Protein AF-X0XUL4-F1 (afdb_monomer)

Sequence (242 aa):
DTTIDWKNTGDNSYDGEKLKLLVHDESGKWEKPDNILNNWRVTKTCLRLGSRIIGKCMMGSTSNALDKGGRNYKKIYDDSDVTRRNRNGQTSSGLYSLFIPMEWNYEGYIDSYGIPVFETPKEKKTGPDGFPIEIGVIEHWDNEVDGLKNDPDALNELYRQFPRTEKHAFRDETKQSLFNLTKIYEQIDYNEDLKHSNVVTKGNFQWEGGIKDTSVMFVPSNQGRFYVSWVPNKNQQNRVLI

Secondary structure (DSSP, 8-state):
--------S-TTTTTT---SEEEESSGGG--TT--HHHHHHHHHHHTEETTEE--EEEE------IIIIIHHHHHHHHHT-TTSB-TTS-BSSSS------GGGT-TT-B-TTS-B--SPPSS-EE-TTS-EE-S-HHHHHHHHHHHTTT-HHHHHHHHHHS-SSHHHHTPPPGGG-SS-HHHHHHHHHHHHHHHHSTTPEEEEEEEGGG-TTS-EEEEE-TT-SEEES----TTTTTT---

Solvent-accessible surface area (backbone atoms only — not comparable to full-atom values): 14074 Å² total; per-residue (Å²): 139,88,86,87,85,88,76,72,93,41,41,65,53,62,59,94,44,80,39,60,68,45,78,42,72,50,41,12,50,36,46,82,93,37,36,52,62,58,20,46,66,45,39,56,54,24,22,38,58,89,90,44,74,65,33,48,75,49,79,45,57,58,33,34,38,41,90,46,18,14,46,52,34,48,50,46,42,65,31,4,33,82,89,54,52,49,99,85,73,38,23,80,60,68,50,73,59,81,88,76,40,33,64,72,74,44,86,79,32,31,31,64,85,75,46,51,35,50,58,58,53,92,57,98,41,33,23,76,86,66,48,74,39,78,62,7,40,52,58,52,50,51,52,53,51,61,71,24,69,89,37,62,68,61,36,54,48,47,28,16,72,54,18,75,45,75,67,32,26,69,44,68,67,52,90,84,51,97,54,67,46,57,64,50,48,54,50,50,53,52,57,54,53,40,73,79,39,93,60,52,47,44,11,41,78,43,38,51,92,72,40,84,94,54,58,77,43,80,44,81,32,95,86,34,87,44,79,44,71,78,78,75,55,81,88,43,57,97,72,59,92,129

Radius of gyration: 24.59 Å; Cα contacts (8 Å, |Δi|>4): 345; chains: 1; bounding box: 76×44×54 Å

Structure (mmCIF, N/CA/C/O backbone):
data_AF-X0XUL4-F1
#
_entry.id   AF-X0XUL4-F1
#
loop_
_atom_site.group_PDB
_atom_site.id
_atom_site.type_symbol
_atom_site.label_atom_id
_atom_site.label_alt_id
_atom_site.label_comp_id
_atom_site.label_asym_id
_atom_site.label_entity_id
_atom_site.label_seq_id
_atom_site.pdbx_PDB_ins_code
_atom_site.Cartn_x
_atom_site.Cartn_y
_atom_site.Cartn_z
_atom_site.occupancy
_atom_site.B_iso_or_equiv
_atom_site.auth_seq_id
_atom_site.auth_comp_id
_atom_site.auth_asym_id
_atom_site.auth_atom_id
_atom_site.pdbx_PDB_model_num
ATOM 1 N N . ASP A 1 1 ? 24.456 -14.415 -21.832 1.00 67.62 1 ASP A N 1
ATOM 2 C CA . ASP A 1 1 ? 24.872 -13.732 -20.591 1.00 67.62 1 ASP A CA 1
ATOM 3 C C . ASP A 1 1 ? 23.718 -12.934 -20.009 1.00 67.62 1 ASP A C 1
ATOM 5 O O . ASP A 1 1 ? 22.944 -12.369 -20.771 1.00 67.62 1 ASP A O 1
ATOM 9 N N . THR A 1 2 ? 23.535 -12.977 -18.686 1.00 82.94 2 THR A N 1
ATOM 10 C CA . THR A 1 2 ? 22.539 -12.166 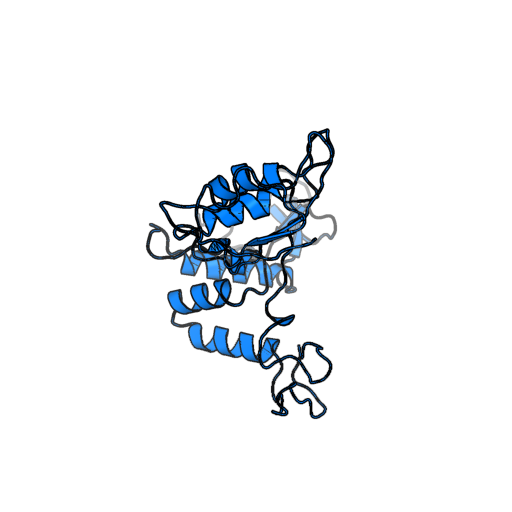-17.960 1.00 82.94 2 THR A CA 1
ATOM 11 C C . THR A 1 2 ? 23.311 -11.235 -17.037 1.00 82.94 2 THR A C 1
ATOM 13 O O . THR A 1 2 ? 24.128 -11.715 -16.256 1.00 82.94 2 THR A O 1
ATOM 16 N N . THR A 1 3 ? 23.071 -9.933 -17.137 1.00 89.38 3 THR A N 1
ATOM 17 C CA . THR A 1 3 ? 23.700 -8.908 -16.297 1.00 89.38 3 THR A CA 1
ATOM 18 C C . THR A 1 3 ? 22.653 -8.267 -15.394 1.00 89.38 3 THR A C 1
ATOM 20 O O . THR A 1 3 ? 21.484 -8.168 -15.768 1.00 89.38 3 THR A O 1
ATOM 23 N N . ILE A 1 4 ? 23.076 -7.854 -14.202 1.00 92.62 4 ILE A N 1
ATOM 24 C CA . ILE A 1 4 ? 22.291 -7.032 -13.279 1.00 92.62 4 ILE A CA 1
ATOM 25 C C . ILE A 1 4 ? 23.047 -5.714 -13.147 1.00 92.62 4 ILE A C 1
ATOM 27 O O . ILE A 1 4 ? 24.256 -5.726 -12.921 1.00 92.62 4 ILE A O 1
ATOM 31 N N . ASP A 1 5 ? 22.346 -4.602 -13.314 1.00 93.50 5 ASP A N 1
ATOM 32 C CA . ASP A 1 5 ? 22.875 -3.254 -13.146 1.00 93.50 5 ASP A CA 1
ATOM 33 C C . ASP A 1 5 ? 21.911 -2.410 -12.295 1.00 93.50 5 ASP A C 1
ATOM 35 O O . ASP A 1 5 ? 20.867 -2.892 -11.846 1.00 93.50 5 ASP A O 1
ATOM 39 N N . TRP A 1 6 ? 22.281 -1.156 -12.045 1.00 93.38 6 TRP A N 1
ATOM 40 C CA . TRP A 1 6 ? 21.438 -0.180 -11.365 1.00 93.38 6 TRP A CA 1
ATOM 41 C C . TRP A 1 6 ? 21.604 1.194 -12.017 1.00 93.38 6 TRP A C 1
ATOM 43 O O . TRP A 1 6 ? 22.681 1.548 -12.503 1.00 93.38 6 TRP A O 1
ATOM 53 N N . LYS A 1 7 ? 20.532 1.988 -12.013 1.00 91.62 7 LYS A N 1
ATOM 54 C CA . LYS A 1 7 ? 20.519 3.389 -12.450 1.00 91.62 7 LY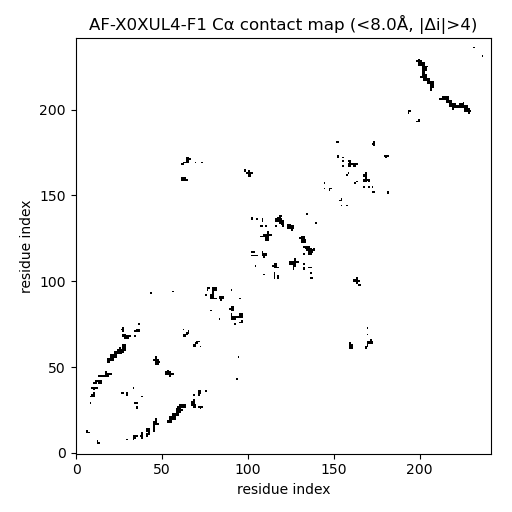S A CA 1
ATOM 55 C C . LYS A 1 7 ? 19.799 4.222 -11.395 1.00 91.62 7 LYS A C 1
ATOM 57 O O . LYS A 1 7 ? 18.908 3.721 -10.712 1.00 91.62 7 LYS A O 1
ATOM 62 N N . ASN A 1 8 ? 20.171 5.494 -11.286 1.00 89.69 8 ASN A N 1
ATOM 63 C CA . ASN A 1 8 ? 19.440 6.432 -10.440 1.00 89.69 8 ASN A CA 1
ATOM 64 C C . ASN A 1 8 ? 17.989 6.571 -10.920 1.00 89.69 8 ASN A C 1
ATOM 66 O O . ASN A 1 8 ? 17.688 6.389 -12.108 1.00 89.69 8 ASN A O 1
ATOM 70 N N . THR A 1 9 ? 17.109 6.942 -9.992 1.00 86.50 9 THR A N 1
ATOM 71 C CA . THR A 1 9 ? 15.747 7.379 -10.298 1.00 86.50 9 THR A CA 1
ATOM 72 C C . THR A 1 9 ? 15.783 8.467 -11.365 1.00 86.50 9 THR A C 1
ATOM 74 O O . THR A 1 9 ? 16.504 9.452 -11.226 1.00 86.50 9 THR A O 1
ATOM 77 N N . GLY A 1 10 ? 15.041 8.257 -12.448 1.00 89.44 10 GLY A N 1
ATOM 78 C CA . GLY A 1 10 ? 15.000 9.183 -13.570 1.00 89.44 10 GLY A CA 1
ATOM 79 C C . GLY A 1 10 ? 13.932 8.788 -14.578 1.00 89.44 10 GLY A C 1
ATOM 80 O O . GLY A 1 10 ? 13.749 7.599 -14.849 1.00 89.44 10 GLY A O 1
ATOM 81 N N .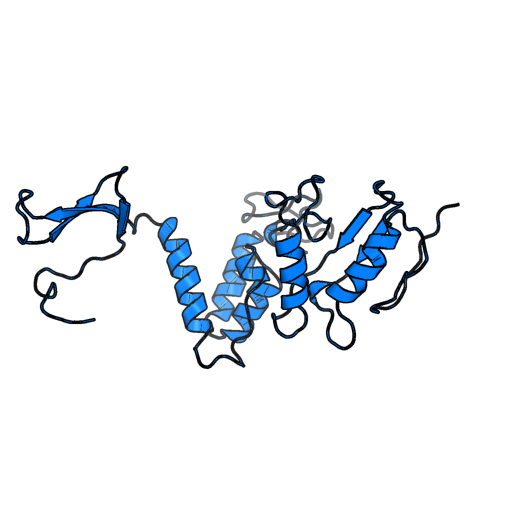 ASP A 1 11 ? 13.243 9.763 -15.164 1.00 88.44 11 ASP A N 1
ATOM 82 C CA . ASP A 1 11 ? 12.148 9.516 -16.114 1.00 88.44 11 ASP A CA 1
ATOM 83 C C . ASP A 1 11 ? 12.568 8.635 -17.313 1.00 88.44 11 ASP A C 1
ATOM 85 O O . ASP A 1 11 ? 11.788 7.802 -17.767 1.00 88.44 11 ASP A O 1
ATOM 89 N N . ASN A 1 12 ? 13.817 8.751 -17.780 1.00 88.56 12 ASN A N 1
ATOM 90 C CA . ASN A 1 12 ? 14.346 7.990 -18.925 1.00 88.56 12 ASN A CA 1
ATOM 91 C C . ASN A 1 12 ? 15.336 6.882 -18.528 1.00 88.56 12 ASN A C 1
ATOM 93 O O . ASN A 1 12 ? 16.006 6.304 -19.389 1.00 88.56 12 ASN A O 1
ATOM 97 N N . SER A 1 13 ? 15.468 6.580 -17.234 1.00 89.56 13 SER A N 1
ATOM 98 C CA . SER A 1 13 ? 16.318 5.474 -16.792 1.00 89.56 13 SER A CA 1
ATOM 99 C C . SER A 1 13 ? 15.822 4.171 -17.419 1.00 89.56 13 SER A C 1
ATOM 101 O O . SER A 1 13 ? 14.656 3.812 -17.262 1.00 89.56 13 SER A O 1
ATOM 103 N N . TYR A 1 14 ? 16.730 3.477 -18.115 1.00 91.06 14 TYR A N 1
ATOM 104 C CA . TYR A 1 14 ? 16.482 2.250 -18.889 1.00 91.06 14 TYR A CA 1
ATOM 105 C C . TYR A 1 14 ? 15.715 2.404 -20.212 1.00 91.06 14 TYR A C 1
ATOM 107 O O . TYR A 1 14 ? 15.275 1.397 -20.773 1.00 91.06 14 TYR A O 1
ATOM 115 N N . ASP A 1 15 ? 15.581 3.617 -20.755 1.00 89.88 15 ASP A N 1
ATOM 116 C CA . ASP A 1 15 ? 15.077 3.775 -22.124 1.00 89.88 15 ASP A CA 1
ATOM 117 C C . ASP A 1 15 ? 15.989 3.065 -23.148 1.00 89.88 15 ASP A C 1
ATOM 119 O O . ASP A 1 15 ? 17.215 3.081 -23.037 1.00 89.88 15 ASP A O 1
ATOM 123 N N . GLY A 1 16 ? 15.385 2.422 -24.148 1.00 82.31 16 GLY A N 1
ATOM 124 C CA . GLY A 1 16 ? 16.082 1.753 -25.254 1.00 82.31 16 GLY A CA 1
ATOM 125 C C . GLY A 1 16 ? 16.576 0.322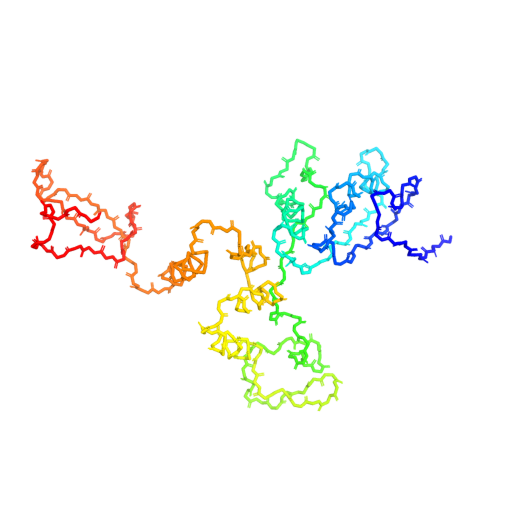 -24.995 1.00 82.31 16 GLY A C 1
ATOM 126 O O . GLY A 1 16 ? 16.821 -0.414 -25.954 1.00 82.31 16 GLY A O 1
ATOM 127 N N . GLU A 1 17 ? 16.665 -0.127 -23.743 1.00 84.31 17 GLU A N 1
ATOM 128 C CA . GLU A 1 17 ? 17.116 -1.482 -23.397 1.00 84.31 17 GLU A CA 1
ATOM 129 C C . GLU A 1 17 ? 15.940 -2.474 -23.332 1.00 84.31 17 GLU A C 1
ATOM 131 O O . GLU A 1 17 ? 14.801 -2.116 -23.034 1.00 84.31 17 GLU A O 1
ATOM 136 N N . LYS A 1 18 ? 16.186 -3.759 -23.619 1.00 91.69 18 LYS A N 1
ATOM 137 C CA . LYS A 1 18 ? 15.192 -4.818 -23.379 1.00 91.69 18 LYS A CA 1
ATOM 138 C C . LYS A 1 18 ? 15.499 -5.514 -22.068 1.00 91.69 18 LYS A C 1
ATOM 140 O O . LYS A 1 18 ? 16.574 -6.078 -21.896 1.00 91.69 18 LYS A O 1
ATOM 145 N N . LEU A 1 19 ? 14.524 -5.492 -21.165 1.00 93.94 19 LEU A N 1
ATOM 146 C CA . LEU A 1 19 ? 14.686 -5.959 -19.795 1.00 93.94 19 LEU A CA 1
ATOM 147 C C . LEU A 1 19 ? 13.917 -7.260 -19.575 1.00 93.94 19 LEU A C 1
ATOM 149 O O . LEU A 1 19 ? 12.779 -7.415 -20.024 1.00 93.94 19 LEU A O 1
ATOM 153 N N . LYS A 1 20 ? 14.534 -8.192 -18.844 1.00 94.19 20 LYS A N 1
ATOM 154 C CA . LYS A 1 20 ? 13.869 -9.415 -18.368 1.00 94.19 20 LYS A CA 1
ATOM 155 C C . LYS A 1 20 ? 13.193 -9.194 -17.014 1.00 94.19 20 LYS A C 1
ATOM 157 O O . LYS A 1 20 ? 12.099 -9.709 -16.778 1.00 94.19 20 LYS A O 1
ATOM 162 N N . LEU A 1 21 ? 13.826 -8.404 -16.154 1.00 94.88 21 LEU A N 1
ATOM 163 C CA . LEU A 1 21 ? 13.319 -8.000 -14.853 1.00 94.88 21 LEU A CA 1
ATOM 164 C C . LEU A 1 21 ? 13.670 -6.528 -14.633 1.00 94.88 21 LEU A C 1
ATOM 166 O O . LEU A 1 21 ? 14.800 -6.129 -14.893 1.00 94.88 21 LEU A O 1
ATOM 170 N N . LEU A 1 22 ? 12.700 -5.750 -14.171 1.00 95.31 22 LEU A N 1
ATOM 171 C CA . LEU A 1 22 ? 12.875 -4.382 -13.697 1.00 95.31 22 LEU A CA 1
ATOM 172 C C . LEU A 1 22 ? 12.402 -4.330 -12.248 1.00 95.31 22 LEU A C 1
ATOM 174 O O . LEU A 1 22 ? 11.286 -4.760 -11.958 1.00 95.31 22 LEU A O 1
ATOM 178 N N . VAL A 1 23 ? 13.228 -3.820 -11.347 1.00 95.69 23 VAL A N 1
ATOM 179 C CA . VAL A 1 23 ? 12.856 -3.658 -9.940 1.00 95.69 23 VAL A CA 1
ATOM 180 C C . VAL A 1 23 ? 12.879 -2.172 -9.630 1.00 95.69 23 VAL A C 1
ATOM 182 O O . VAL A 1 23 ? 13.927 -1.541 -9.717 1.00 95.69 23 VAL A O 1
ATOM 185 N N . HIS A 1 24 ? 11.712 -1.615 -9.327 1.00 94.56 24 HIS A N 1
ATOM 186 C CA . HIS A 1 24 ? 11.613 -0.284 -8.757 1.00 94.56 24 HIS A CA 1
ATOM 187 C C . HIS A 1 24 ? 11.555 -0.396 -7.247 1.00 94.56 24 HIS A C 1
ATOM 189 O O . HIS A 1 24 ? 10.726 -1.138 -6.710 1.00 94.56 24 HIS A O 1
AT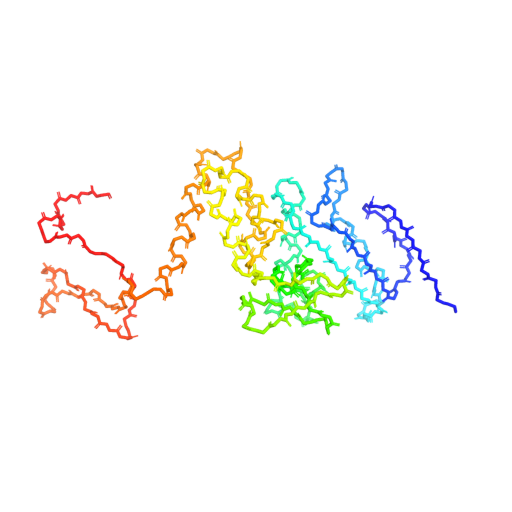OM 195 N N . ASP A 1 25 ? 12.407 0.387 -6.607 1.00 91.56 25 ASP A N 1
ATOM 196 C CA . ASP A 1 25 ? 12.430 0.563 -5.169 1.00 91.56 25 ASP A CA 1
ATOM 197 C C . ASP A 1 25 ? 11.872 1.941 -4.800 1.00 91.56 25 ASP A C 1
ATOM 199 O O . ASP A 1 25 ? 12.021 2.908 -5.557 1.00 91.56 25 ASP A O 1
ATOM 203 N N . GLU A 1 26 ? 11.164 1.997 -3.674 1.00 90.25 26 GLU A N 1
ATOM 204 C CA . GLU A 1 26 ? 10.519 3.197 -3.121 1.00 90.25 26 GLU A CA 1
ATOM 205 C C . GLU A 1 26 ? 9.760 4.070 -4.143 1.00 90.25 26 GLU A C 1
ATOM 207 O O . GLU A 1 26 ? 9.701 5.297 -4.057 1.00 90.25 26 GLU A O 1
ATOM 212 N N . SER A 1 27 ? 9.149 3.434 -5.142 1.00 90.19 27 SER A N 1
ATOM 213 C CA . SER A 1 27 ? 8.494 4.104 -6.280 1.00 90.19 27 SER A CA 1
ATOM 214 C C . SER A 1 27 ? 7.327 5.035 -5.912 1.00 90.19 27 SER A C 1
ATOM 216 O O . SER A 1 27 ? 6.956 5.917 -6.689 1.00 90.19 27 SER A O 1
ATOM 218 N N . GLY A 1 28 ? 6.768 4.868 -4.715 1.00 88.00 28 GLY A N 1
ATOM 219 C CA . GLY A 1 28 ? 5.756 5.719 -4.091 1.00 88.00 28 GLY A CA 1
ATOM 220 C C . GLY A 1 28 ? 6.284 6.999 -3.461 1.00 88.00 28 GLY A C 1
ATOM 221 O O . GLY A 1 28 ? 5.481 7.843 -3.066 1.00 88.00 28 GLY A O 1
ATOM 222 N N . LYS A 1 29 ? 7.608 7.159 -3.411 1.00 87.94 29 LYS A N 1
ATOM 223 C CA . LYS A 1 29 ? 8.306 8.320 -2.850 1.00 87.94 29 LYS A CA 1
ATOM 224 C C . LYS A 1 29 ? 8.966 9.201 -3.912 1.00 87.94 29 LYS A C 1
ATOM 226 O O . LYS A 1 29 ? 9.645 10.162 -3.576 1.00 87.94 29 LYS A O 1
ATOM 231 N N . TRP A 1 30 ? 8.809 8.871 -5.197 1.00 88.88 30 TRP A N 1
ATOM 232 C CA . TRP A 1 30 ? 9.450 9.616 -6.281 1.00 88.88 30 TRP A CA 1
ATOM 233 C C . TRP A 1 30 ? 8.785 10.988 -6.455 1.00 88.88 30 TRP A C 1
ATOM 235 O O . TRP A 1 30 ? 7.617 11.088 -6.852 1.00 88.88 30 TRP A O 1
ATOM 245 N N . GLU A 1 31 ? 9.548 12.037 -6.159 1.00 82.56 31 GLU A N 1
ATOM 246 C CA . GLU A 1 31 ? 9.137 13.437 -6.229 1.00 82.56 31 GLU A CA 1
ATOM 247 C C . GLU A 1 31 ? 9.715 14.153 -7.453 1.00 82.56 31 GLU A C 1
ATOM 249 O O . GLU A 1 31 ? 10.723 13.745 -8.028 1.00 82.56 31 GLU A O 1
ATOM 254 N N . LYS A 1 32 ? 9.080 15.274 -7.817 1.00 80.94 32 LYS A N 1
ATOM 255 C CA . LYS A 1 32 ? 9.477 16.096 -8.964 1.00 80.94 32 LYS A CA 1
ATOM 256 C C . LYS A 1 32 ? 10.961 16.509 -8.881 1.00 80.94 32 LYS A C 1
ATOM 258 O O . LYS A 1 32 ? 11.420 16.865 -7.798 1.00 80.94 32 LYS A O 1
ATOM 263 N N . PRO A 1 33 ? 11.675 16.595 -10.021 1.00 81.94 33 PRO A N 1
ATOM 264 C CA . PRO A 1 33 ? 11.146 16.595 -11.391 1.00 81.94 33 PRO A CA 1
ATOM 265 C C . PRO A 1 33 ? 10.752 15.215 -11.930 1.00 81.94 33 PRO A C 1
ATOM 267 O O . PRO A 1 33 ? 9.838 15.143 -12.753 1.00 81.94 33 PRO A O 1
ATOM 270 N N . ASP A 1 34 ? 11.366 14.147 -11.432 1.00 85.62 34 ASP A N 1
ATOM 271 C CA . ASP A 1 34 ? 11.080 12.784 -11.865 1.00 85.62 34 ASP A CA 1
ATOM 272 C C . ASP A 1 34 ? 9.781 12.264 -11.245 1.00 85.62 34 ASP A C 1
ATOM 274 O O . ASP A 1 34 ? 9.331 12.693 -10.183 1.00 85.62 34 ASP A O 1
ATOM 278 N N . ASN A 1 35 ? 9.103 11.347 -11.923 1.00 87.00 35 ASN A N 1
ATOM 279 C CA . ASN A 1 35 ? 7.974 10.663 -11.307 1.00 87.00 35 ASN A CA 1
ATOM 280 C C . ASN A 1 35 ? 7.755 9.282 -11.905 1.00 87.00 35 ASN A C 1
ATOM 282 O O . ASN A 1 35 ? 7.953 9.034 -13.095 1.00 87.00 35 ASN A O 1
ATOM 286 N N . ILE A 1 36 ? 7.243 8.383 -11.067 1.00 92.94 36 ILE A N 1
ATOM 287 C CA . ILE A 1 36 ? 7.030 6.989 -11.446 1.00 92.94 36 ILE A CA 1
ATOM 288 C C . ILE A 1 36 ? 6.084 6.820 -12.645 1.00 92.94 36 ILE A C 1
ATOM 290 O O . ILE A 1 36 ? 6.243 5.882 -13.419 1.00 92.94 36 ILE A O 1
ATOM 294 N N . LEU A 1 37 ? 5.124 7.730 -12.864 1.00 93.81 37 LEU A N 1
ATOM 295 C CA . LEU A 1 37 ? 4.218 7.647 -14.017 1.00 93.81 37 LEU A CA 1
ATOM 296 C C . LEU A 1 37 ? 4.952 7.880 -15.340 1.00 93.81 37 LEU A C 1
ATOM 298 O O . LEU A 1 37 ? 4.677 7.182 -16.318 1.00 93.81 37 LEU A O 1
ATOM 302 N N . ASN A 1 38 ? 5.857 8.856 -15.382 1.00 93.62 38 ASN A N 1
ATOM 303 C CA . ASN A 1 38 ? 6.672 9.137 -16.557 1.00 93.62 38 ASN A CA 1
ATOM 304 C C . ASN A 1 38 ? 7.663 8.006 -16.810 1.00 93.62 38 ASN A C 1
ATOM 306 O O . ASN A 1 38 ? 7.662 7.457 -17.913 1.00 93.62 38 ASN A O 1
ATOM 310 N N . ASN A 1 39 ? 8.408 7.588 -15.782 1.00 94.94 39 ASN A N 1
ATOM 311 C CA . ASN A 1 39 ? 9.320 6.458 -15.919 1.00 94.94 39 ASN A CA 1
ATOM 312 C C . ASN A 1 39 ? 8.592 5.194 -16.393 1.00 94.94 39 ASN A C 1
ATOM 314 O O . ASN A 1 39 ? 9.001 4.580 -17.376 1.00 94.94 39 ASN A O 1
ATOM 318 N N . TRP A 1 40 ? 7.459 4.844 -15.776 1.00 96.06 40 TRP A N 1
ATOM 319 C CA . TRP A 1 40 ? 6.721 3.637 -16.140 1.00 96.06 40 TRP A CA 1
ATOM 320 C C . TRP A 1 40 ? 6.206 3.665 -17.584 1.00 96.06 40 TRP A C 1
ATOM 322 O O . TRP A 1 40 ? 6.152 2.627 -18.243 1.00 96.06 40 TRP A O 1
ATOM 332 N N . ARG A 1 41 ? 5.858 4.840 -18.128 1.00 93.12 41 ARG A N 1
ATOM 333 C CA . ARG A 1 41 ? 5.488 4.968 -19.551 1.00 93.12 41 ARG A CA 1
ATOM 334 C C . ARG A 1 41 ? 6.631 4.564 -20.479 1.00 93.12 41 ARG A C 1
ATOM 336 O O . ARG A 1 41 ? 6.356 3.946 -21.507 1.00 93.12 41 ARG A O 1
ATOM 343 N N . VAL A 1 42 ? 7.869 4.877 -20.108 1.00 93.62 42 VAL A N 1
ATOM 344 C CA . VAL A 1 42 ? 9.076 4.518 -20.857 1.00 93.62 42 VAL A CA 1
ATOM 345 C C . VAL A 1 42 ? 9.417 3.044 -20.621 1.00 93.62 42 VAL A C 1
ATOM 347 O O . VAL A 1 42 ? 9.363 2.227 -21.545 1.00 93.62 42 VAL A O 1
ATOM 350 N N . THR A 1 43 ? 9.653 2.655 -19.369 1.00 94.62 43 THR A N 1
ATOM 351 C CA . THR A 1 43 ? 10.197 1.340 -18.996 1.00 94.62 43 THR A CA 1
ATOM 352 C C . THR A 1 43 ? 9.232 0.176 -19.233 1.00 94.62 43 THR A C 1
ATOM 354 O O . THR A 1 43 ? 9.657 -0.943 -19.540 1.00 94.62 43 THR A O 1
ATOM 357 N N . LYS A 1 44 ? 7.914 0.415 -19.239 1.00 94.25 44 LYS A N 1
ATOM 358 C CA . LYS A 1 44 ? 6.921 -0.585 -19.673 1.00 94.25 44 LYS A CA 1
ATOM 359 C C . LYS A 1 44 ? 7.168 -1.066 -21.105 1.00 94.25 44 LYS A C 1
ATOM 361 O O . LYS A 1 44 ? 6.881 -2.225 -21.423 1.00 94.25 44 LYS A O 1
ATOM 366 N N . THR A 1 45 ? 7.680 -0.204 -21.987 1.00 93.44 45 THR A N 1
ATOM 367 C CA . THR A 1 45 ? 7.988 -0.574 -23.381 1.00 93.44 45 THR A CA 1
ATOM 368 C C . THR A 1 45 ? 9.250 -1.438 -23.485 1.00 93.44 45 THR A C 1
ATOM 370 O O . THR A 1 45 ? 9.345 -2.300 -24.367 1.00 93.44 45 THR A O 1
ATOM 373 N N . CYS A 1 46 ? 10.174 -1.299 -22.534 1.00 94.81 46 CYS A N 1
ATOM 374 C CA . CYS A 1 46 ? 11.392 -2.103 -22.399 1.00 94.81 46 CYS A CA 1
ATOM 375 C C . CYS A 1 46 ? 11.086 -3.568 -22.035 1.00 94.81 46 CYS A C 1
ATOM 377 O O . CYS A 1 46 ? 11.824 -4.479 -22.408 1.00 94.81 46 CYS A O 1
ATOM 379 N N . LEU A 1 47 ? 9.938 -3.813 -21.395 1.00 95.75 47 LEU A N 1
ATOM 380 C CA . LEU A 1 47 ? 9.454 -5.139 -20.984 1.00 95.75 47 LEU A CA 1
ATOM 381 C C . LEU A 1 47 ? 8.577 -5.826 -22.047 1.00 95.75 47 LEU A C 1
ATOM 383 O O . LEU A 1 47 ? 7.989 -6.887 -21.799 1.00 95.75 47 LEU A O 1
ATOM 387 N N . ARG A 1 48 ? 8.451 -5.228 -23.240 1.00 93.31 48 ARG A N 1
ATOM 388 C CA . ARG A 1 48 ? 7.565 -5.701 -24.312 1.00 93.31 48 ARG A CA 1
ATOM 389 C C . ARG A 1 48 ? 8.232 -5.702 -25.689 1.00 93.31 48 ARG A C 1
ATOM 391 O O . ARG A 1 48 ? 9.064 -4.857 -26.020 1.00 93.31 48 ARG A O 1
ATOM 398 N N . LEU A 1 49 ? 7.798 -6.645 -26.523 1.00 92.00 49 LEU A N 1
ATOM 399 C CA . LEU A 1 49 ? 8.042 -6.695 -27.967 1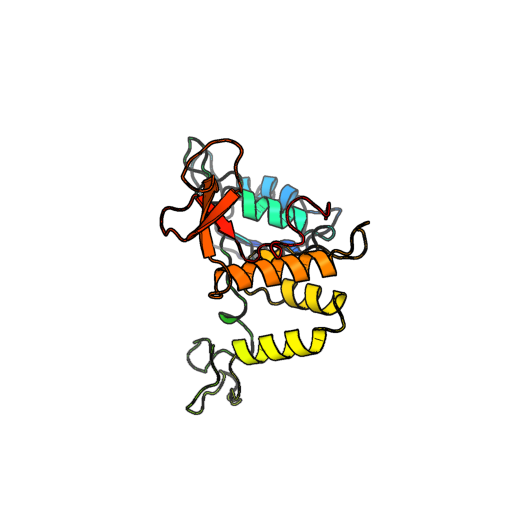.00 92.00 49 LEU A CA 1
ATOM 400 C C . LEU A 1 49 ? 6.695 -6.862 -28.677 1.00 92.00 49 LEU A C 1
ATOM 402 O O . LEU A 1 49 ? 6.144 -7.962 -28.741 1.00 92.00 49 LEU A O 1
ATOM 406 N N . GLY A 1 50 ? 6.129 -5.751 -29.154 1.00 88.50 50 GLY A N 1
ATOM 407 C CA . GLY A 1 50 ? 4.769 -5.719 -29.695 1.00 88.50 50 GLY A CA 1
ATOM 408 C C . GLY A 1 50 ? 3.724 -6.154 -28.657 1.00 88.50 50 GLY A C 1
ATOM 409 O O . GLY A 1 50 ? 3.584 -5.554 -27.582 1.00 88.50 50 GLY A O 1
ATOM 410 N N . SER A 1 51 ? 2.979 -7.216 -28.969 1.00 88.44 51 SER A N 1
ATOM 411 C CA . SER A 1 51 ? 2.007 -7.834 -28.054 1.00 88.44 51 SER A CA 1
ATOM 412 C C . SER A 1 51 ? 2.650 -8.756 -27.013 1.00 88.44 51 SER A C 1
ATOM 414 O O . SER A 1 51 ? 2.030 -9.036 -25.987 1.00 88.44 51 SER A O 1
ATOM 416 N N . ARG A 1 52 ? 3.893 -9.204 -27.232 1.00 92.62 52 ARG A N 1
ATOM 417 C CA . ARG A 1 52 ? 4.577 -10.148 -26.346 1.00 92.62 52 ARG A CA 1
ATOM 418 C C . ARG A 1 52 ? 5.188 -9.425 -25.149 1.00 92.62 52 ARG A C 1
ATOM 420 O O . ARG A 1 52 ? 6.026 -8.538 -25.311 1.00 92.62 52 ARG A O 1
ATOM 427 N N . ILE A 1 53 ? 4.805 -9.842 -23.946 1.00 94.31 53 ILE A N 1
ATOM 428 C CA . ILE A 1 53 ? 5.491 -9.466 -22.705 1.00 94.31 53 ILE A CA 1
ATOM 429 C C . ILE A 1 53 ? 6.754 -10.325 -22.602 1.00 94.31 53 ILE A C 1
ATOM 431 O O . ILE A 1 53 ? 6.660 -11.550 -22.633 1.00 94.31 53 ILE A O 1
ATOM 435 N N . ILE A 1 54 ? 7.920 -9.687 -22.521 1.00 95.06 54 ILE A N 1
ATOM 436 C CA . ILE A 1 54 ? 9.228 -10.363 -22.479 1.00 95.06 54 ILE A CA 1
ATOM 437 C C . ILE A 1 54 ? 9.946 -10.211 -21.134 1.00 95.06 54 ILE A C 1
ATOM 439 O O . ILE A 1 54 ? 10.919 -10.917 -20.888 1.00 95.06 54 ILE A O 1
ATOM 443 N N . GLY A 1 55 ? 9.445 -9.330 -20.268 1.00 95.38 55 GLY A N 1
ATOM 444 C CA . GLY A 1 55 ? 9.964 -9.122 -18.924 1.00 95.38 55 GLY A CA 1
ATOM 445 C C . GLY A 1 55 ? 8.871 -8.770 -17.925 1.00 95.38 55 GLY A C 1
ATOM 446 O O . GLY A 1 55 ? 7.703 -8.589 -18.284 1.00 95.38 55 GLY A O 1
ATOM 447 N N . LYS A 1 56 ? 9.250 -8.699 -16.651 1.00 95.81 56 LYS A N 1
ATOM 448 C CA . LYS A 1 56 ? 8.367 -8.322 -15.541 1.00 95.81 56 LYS A CA 1
ATOM 449 C C . LYS A 1 56 ? 8.934 -7.130 -14.785 1.00 95.81 56 LYS A C 1
ATOM 451 O O . LYS A 1 56 ? 10.144 -6.940 -14.757 1.00 95.81 56 LYS A O 1
ATOM 456 N N . CYS A 1 57 ? 8.046 -6.357 -14.172 1.00 96.25 57 CYS A N 1
ATOM 457 C CA . CYS A 1 57 ? 8.422 -5.321 -13.225 1.00 96.25 57 CYS A CA 1
ATOM 458 C C . CYS A 1 57 ? 7.921 -5.702 -11.833 1.00 96.25 57 CYS A C 1
ATOM 460 O O . CYS A 1 57 ? 6.767 -6.114 -11.699 1.00 96.25 57 CYS A O 1
ATOM 462 N N . MET A 1 58 ? 8.786 -5.572 -10.831 1.00 95.88 58 MET A N 1
ATOM 463 C CA . MET A 1 58 ? 8.410 -5.527 -9.422 1.00 95.88 58 MET A CA 1
ATOM 464 C C . MET A 1 58 ? 8.510 -4.071 -8.982 1.00 95.88 58 MET A C 1
ATOM 466 O O . MET A 1 58 ? 9.566 -3.465 -9.124 1.00 95.88 58 MET A O 1
ATOM 470 N N . MET A 1 59 ? 7.402 -3.501 -8.517 1.00 94.75 59 MET A N 1
ATOM 471 C CA . MET A 1 59 ? 7.305 -2.080 -8.190 1.00 94.75 59 MET A CA 1
ATOM 472 C C . MET A 1 59 ? 6.879 -1.926 -6.731 1.00 94.75 59 MET A C 1
ATOM 474 O O . MET A 1 59 ? 5.699 -1.734 -6.434 1.00 94.75 59 MET A O 1
ATOM 478 N N . GLY A 1 60 ? 7.846 -2.094 -5.829 1.00 91.44 60 GLY A N 1
ATOM 479 C CA . GLY A 1 60 ? 7.633 -2.017 -4.387 1.00 91.44 60 GLY A CA 1
ATOM 480 C C . GLY A 1 60 ? 7.701 -0.579 -3.882 1.00 91.44 60 GLY A C 1
ATOM 481 O O . GLY A 1 60 ? 8.454 0.240 -4.417 1.00 91.44 60 GLY A O 1
ATOM 482 N N . SER A 1 61 ? 6.884 -0.259 -2.878 1.00 89.62 61 SER A N 1
ATOM 483 C CA . SER A 1 61 ? 7.008 0.978 -2.108 1.00 89.62 61 SER A CA 1
ATOM 484 C C . SER A 1 61 ? 6.121 0.969 -0.867 1.00 89.62 61 SER A C 1
ATOM 486 O O . SER A 1 61 ? 5.016 0.428 -0.905 1.00 89.62 61 SER A O 1
ATOM 488 N N . THR A 1 62 ? 6.536 1.690 0.174 1.00 83.94 62 THR A N 1
ATOM 489 C CA . THR A 1 62 ? 5.581 2.373 1.060 1.00 83.94 62 THR A CA 1
ATOM 490 C C . THR A 1 62 ? 5.108 3.660 0.378 1.00 83.94 62 THR A C 1
ATOM 492 O O . THR A 1 62 ? 5.833 4.240 -0.436 1.00 83.94 62 THR A O 1
ATOM 495 N N . SER A 1 63 ? 3.875 4.097 0.623 1.00 79.31 63 SER A N 1
ATOM 496 C CA . SER A 1 63 ? 3.368 5.323 -0.001 1.00 79.31 63 SER A CA 1
ATOM 497 C C . SER A 1 63 ? 3.689 6.521 0.884 1.00 79.31 63 SER A C 1
ATOM 499 O O . SER A 1 63 ? 3.292 6.559 2.045 1.00 79.31 63 SER A O 1
ATOM 501 N N . ASN A 1 64 ? 4.349 7.529 0.315 1.00 79.56 64 ASN A N 1
ATOM 502 C CA . ASN A 1 64 ? 4.403 8.853 0.928 1.00 79.56 64 ASN A CA 1
ATOM 503 C C . ASN A 1 64 ? 3.014 9.516 0.894 1.00 79.56 64 ASN A C 1
ATOM 505 O O . ASN A 1 64 ? 2.059 8.998 0.299 1.00 79.56 64 ASN A O 1
ATOM 509 N N . ALA A 1 65 ? 2.920 10.701 1.499 1.00 79.69 65 ALA A N 1
ATOM 510 C CA . ALA A 1 65 ? 1.788 11.600 1.320 1.00 79.69 65 ALA A CA 1
ATOM 511 C C . ALA A 1 65 ? 1.458 11.818 -0.167 1.00 79.69 65 ALA A C 1
ATOM 513 O O . ALA A 1 65 ? 2.321 11.716 -1.049 1.00 79.69 65 ALA A O 1
ATOM 514 N N . LEU A 1 66 ? 0.190 12.110 -0.471 1.00 80.62 66 LEU A N 1
ATOM 515 C CA . LEU A 1 66 ? -0.271 12.160 -1.858 1.00 80.62 66 LEU A CA 1
ATOM 516 C C . LEU A 1 66 ? 0.426 13.268 -2.662 1.00 80.62 66 LEU A C 1
ATOM 518 O O . LEU A 1 66 ? 0.648 13.105 -3.863 1.00 80.62 66 LEU A O 1
ATOM 522 N N . ASP A 1 67 ? 0.789 14.377 -2.029 1.00 79.12 67 ASP A N 1
ATOM 523 C CA . ASP A 1 67 ? 1.534 15.478 -2.642 1.00 79.12 67 ASP A CA 1
ATOM 524 C C . ASP A 1 67 ? 3.034 15.176 -2.850 1.00 79.12 67 ASP A C 1
ATOM 526 O O . ASP A 1 67 ? 3.636 15.725 -3.775 1.00 79.12 67 ASP A O 1
ATOM 530 N N . LYS A 1 68 ? 3.601 14.235 -2.088 1.00 82.88 68 LYS A N 1
ATOM 531 C CA . LYS A 1 68 ? 5.010 13.791 -2.116 1.00 82.88 68 LYS A CA 1
ATOM 532 C C . LYS A 1 68 ? 5.221 12.494 -2.904 1.00 82.88 68 LYS A C 1
ATOM 534 O O . LYS A 1 68 ? 5.836 11.537 -2.444 1.00 82.88 68 LYS A O 1
ATOM 539 N N . GLY A 1 69 ? 4.637 12.430 -4.100 1.00 82.56 69 GLY A N 1
ATOM 540 C CA . GLY A 1 69 ? 4.740 11.269 -4.998 1.00 82.56 69 GLY A CA 1
ATOM 541 C C . GLY A 1 69 ? 3.661 10.196 -4.794 1.00 82.56 69 GLY A C 1
ATOM 542 O O . GLY A 1 69 ? 3.309 9.509 -5.761 1.00 82.56 69 GLY A O 1
ATOM 543 N N . GLY A 1 70 ? 3.024 10.131 -3.618 1.00 87.25 70 GLY A N 1
ATOM 544 C CA . GLY A 1 70 ? 1.999 9.131 -3.295 1.00 87.25 70 GLY A CA 1
ATOM 545 C C . GLY A 1 70 ? 0.814 9.125 -4.267 1.00 87.25 70 GLY A C 1
ATOM 546 O O . GLY A 1 70 ? 0.323 8.064 -4.649 1.00 87.25 70 GLY A O 1
ATOM 547 N N . ARG A 1 71 ? 0.394 10.288 -4.790 1.00 90.31 71 ARG A N 1
ATOM 548 C CA . ARG A 1 71 ? -0.692 10.380 -5.789 1.00 90.31 71 ARG A CA 1
ATOM 549 C C . ARG A 1 71 ? -0.345 9.699 -7.109 1.00 90.31 71 ARG A C 1
ATOM 551 O O . ARG A 1 71 ? -1.219 9.095 -7.732 1.00 90.31 71 ARG A O 1
ATOM 558 N N . ASN A 1 72 ? 0.911 9.792 -7.543 1.00 92.00 72 ASN A N 1
ATOM 559 C CA . ASN A 1 72 ? 1.362 9.162 -8.783 1.00 92.00 72 ASN A CA 1
ATOM 560 C C . ASN A 1 72 ? 1.373 7.641 -8.632 1.00 92.00 72 ASN A C 1
ATOM 562 O O . ASN A 1 72 ? 0.907 6.926 -9.520 1.00 92.00 72 ASN A O 1
ATOM 566 N N . TYR A 1 73 ? 1.837 7.159 -7.481 1.00 93.31 73 TYR A N 1
ATOM 567 C CA . TYR A 1 73 ? 1.856 5.738 -7.171 1.00 93.31 73 TYR A CA 1
ATOM 568 C C . TYR A 1 73 ? 0.457 5.169 -6.973 1.00 93.31 73 TYR A C 1
ATOM 570 O O . TYR A 1 73 ? 0.130 4.160 -7.592 1.00 93.31 73 TYR A O 1
ATOM 578 N N . LYS A 1 74 ? -0.419 5.872 -6.242 1.00 93.50 74 LYS A N 1
ATOM 579 C CA . LYS A 1 74 ? -1.836 5.512 -6.119 1.00 93.50 74 LYS A CA 1
ATOM 580 C C . LYS A 1 74 ? -2.498 5.385 -7.487 1.00 93.50 74 LYS A C 1
ATOM 582 O O . LYS A 1 74 ? -3.233 4.438 -7.732 1.00 93.50 74 LYS A O 1
ATOM 587 N N . LYS A 1 75 ? -2.201 6.302 -8.412 1.00 94.88 75 LYS A N 1
ATOM 588 C CA . LYS A 1 75 ? -2.711 6.206 -9.781 1.00 94.88 75 LYS A CA 1
ATOM 589 C C . LYS A 1 75 ? -2.252 4.922 -10.478 1.00 94.88 75 LYS A C 1
ATOM 591 O O . LYS A 1 75 ? -3.078 4.274 -11.112 1.00 94.88 75 LYS A O 1
ATOM 596 N N . ILE A 1 76 ? -0.972 4.551 -10.374 1.00 95.25 76 ILE A N 1
ATOM 597 C CA . ILE A 1 76 ? -0.479 3.278 -10.925 1.00 95.25 76 ILE A CA 1
ATOM 598 C C . ILE A 1 76 ? -1.165 2.098 -10.239 1.00 95.25 76 ILE A C 1
ATOM 600 O O . ILE A 1 76 ? -1.606 1.188 -10.937 1.00 95.25 76 ILE A O 1
ATOM 604 N N . TYR A 1 77 ? -1.280 2.121 -8.912 1.00 95.56 77 TYR A N 1
ATOM 605 C CA . TYR A 1 77 ? -1.938 1.085 -8.121 1.00 95.56 77 TYR A CA 1
ATOM 606 C C . TYR A 1 77 ? -3.386 0.866 -8.587 1.00 95.56 77 TYR A C 1
ATOM 608 O O . TYR A 1 77 ? -3.733 -0.236 -9.008 1.00 95.56 77 TYR A O 1
ATOM 616 N N . ASP A 1 78 ? -4.188 1.932 -8.650 1.00 95.44 78 ASP A N 1
ATOM 617 C CA . ASP A 1 78 ? -5.581 1.895 -9.113 1.00 95.44 78 ASP A CA 1
ATOM 618 C C . ASP A 1 78 ? -5.685 1.449 -10.591 1.00 95.44 78 ASP A C 1
ATOM 620 O O . ASP A 1 78 ? -6.583 0.693 -10.968 1.00 95.44 78 ASP A O 1
ATOM 624 N N . ASP A 1 79 ? -4.752 1.882 -11.450 1.00 96.69 79 ASP A N 1
ATOM 625 C CA . ASP A 1 79 ? -4.679 1.482 -12.864 1.00 96.69 79 ASP A CA 1
ATOM 626 C C . ASP A 1 79 ? -4.210 0.020 -13.054 1.00 96.69 79 ASP A C 1
ATOM 628 O O . ASP A 1 79 ? -4.247 -0.491 -14.182 1.00 96.69 79 ASP A O 1
ATOM 632 N N . SER A 1 80 ? -3.772 -0.647 -11.979 1.00 96.56 80 SER A N 1
ATOM 633 C CA . SER A 1 80 ? -3.315 -2.047 -11.935 1.00 96.56 80 SER A CA 1
ATOM 634 C C . SER A 1 80 ? -4.377 -3.029 -11.433 1.00 96.56 80 SER A C 1
ATOM 636 O O . SER A 1 80 ? -4.098 -4.227 -11.334 1.00 96.56 80 SER A O 1
ATOM 638 N N . ASP A 1 81 ? -5.590 -2.549 -11.159 1.00 95.69 81 ASP A N 1
ATOM 639 C CA . ASP A 1 81 ? -6.721 -3.369 -10.733 1.00 95.69 81 ASP A CA 1
ATOM 640 C C . ASP A 1 81 ? -7.069 -4.432 -11.791 1.00 95.69 81 ASP A C 1
ATOM 642 O O . ASP A 1 81 ? -7.498 -4.144 -12.913 1.00 95.69 81 ASP A O 1
ATOM 646 N N . VAL A 1 82 ? -6.901 -5.701 -11.411 1.00 94.69 82 VAL A N 1
ATOM 647 C CA . VAL A 1 82 ? -7.118 -6.863 -12.280 1.00 94.69 82 VAL A CA 1
ATOM 648 C C . VAL A 1 82 ? -8.569 -7.060 -12.703 1.00 94.69 82 VAL A C 1
ATOM 650 O O . VAL A 1 82 ? -8.799 -7.767 -13.690 1.00 94.69 82 VAL A O 1
ATOM 653 N N . THR A 1 83 ? -9.525 -6.449 -11.998 1.00 95.38 83 THR A N 1
ATOM 654 C CA . THR A 1 83 ? -10.949 -6.463 -12.356 1.00 95.38 83 THR A CA 1
ATOM 655 C C . THR A 1 83 ? -11.256 -5.503 -13.510 1.00 95.38 83 THR A C 1
ATOM 657 O O . THR A 1 83 ? -12.258 -5.664 -14.209 1.00 95.38 83 THR A O 1
ATOM 660 N N . ARG A 1 84 ? -10.357 -4.544 -13.782 1.00 94.38 84 ARG A N 1
ATOM 661 C CA . ARG A 1 84 ? -10.498 -3.508 -14.811 1.00 94.38 84 ARG A CA 1
ATOM 662 C C . ARG A 1 84 ? -9.486 -3.713 -15.936 1.00 94.38 84 ARG A C 1
ATOM 664 O O . ARG A 1 84 ? -8.386 -3.164 -15.938 1.00 94.38 84 ARG A O 1
ATOM 671 N N . ARG A 1 85 ? -9.877 -4.494 -16.945 1.00 95.00 85 ARG A N 1
ATOM 672 C CA . ARG A 1 85 ? -9.033 -4.803 -18.111 1.00 95.00 85 ARG A CA 1
ATOM 673 C C . ARG A 1 85 ? -9.591 -4.207 -19.394 1.00 95.00 85 ARG A C 1
ATOM 675 O O . ARG A 1 85 ? -10.799 -4.130 -19.599 1.00 95.00 85 ARG A O 1
ATOM 682 N N . ASN A 1 86 ? -8.691 -3.810 -20.286 1.00 92.44 86 ASN A N 1
ATOM 683 C CA . ASN A 1 86 ? -9.050 -3.446 -21.649 1.00 92.44 86 ASN A CA 1
ATOM 684 C C . ASN A 1 86 ? -9.451 -4.691 -22.466 1.00 92.44 86 ASN A C 1
ATOM 686 O O . ASN A 1 86 ? -9.297 -5.831 -22.028 1.00 92.44 86 ASN A O 1
ATOM 690 N N . ARG A 1 87 ? -9.911 -4.476 -23.705 1.00 94.38 87 ARG A N 1
ATOM 691 C CA . ARG A 1 87 ? -10.312 -5.558 -24.627 1.00 94.38 87 ARG A CA 1
ATOM 692 C C . ARG A 1 87 ? -9.178 -6.532 -24.985 1.00 94.38 87 ARG A C 1
ATOM 694 O O . ARG A 1 87 ? -9.456 -7.621 -25.464 1.00 94.38 87 ARG A O 1
ATOM 701 N N . ASN A 1 88 ? -7.926 -6.160 -24.718 1.00 90.50 88 ASN A N 1
ATOM 702 C CA . ASN A 1 88 ? -6.746 -7.005 -24.907 1.00 90.50 88 ASN A CA 1
ATOM 703 C C . ASN A 1 88 ? -6.353 -7.762 -23.621 1.00 90.50 88 ASN A C 1
ATOM 705 O O . ASN A 1 88 ? -5.268 -8.337 -23.557 1.00 90.50 88 ASN A O 1
ATOM 709 N N . GLY A 1 89 ? -7.187 -7.731 -22.574 1.00 91.62 89 GLY A N 1
ATOM 710 C CA . GLY A 1 89 ? -6.960 -8.447 -21.318 1.00 91.62 89 GLY A CA 1
ATOM 711 C C . GLY A 1 89 ? -5.895 -7.829 -20.406 1.00 91.62 89 GLY A C 1
ATOM 712 O O . GLY A 1 89 ? -5.456 -8.486 -19.462 1.00 91.62 89 GLY A O 1
ATOM 713 N N . GLN A 1 90 ? -5.468 -6.587 -20.648 1.00 92.50 90 GLN A N 1
ATOM 714 C CA . GLN A 1 90 ? -4.460 -5.900 -19.830 1.00 92.50 90 GLN A CA 1
ATOM 715 C C . GLN A 1 90 ? -5.089 -4.821 -18.948 1.00 92.50 90 GLN A C 1
ATOM 717 O O . GLN A 1 90 ? -6.015 -4.132 -19.375 1.00 92.50 90 GLN A O 1
ATOM 722 N N . THR A 1 91 ? -4.553 -4.657 -17.740 1.00 96.38 91 THR A N 1
ATOM 723 C CA . THR A 1 91 ? -4.818 -3.489 -16.891 1.00 96.38 91 THR A CA 1
ATOM 724 C C . THR A 1 91 ? -4.271 -2.228 -17.567 1.00 96.38 91 THR A C 1
ATOM 726 O O . THR A 1 91 ? -3.402 -2.305 -18.449 1.00 96.38 91 THR A O 1
ATOM 729 N N . SER A 1 92 ? -4.772 -1.056 -17.181 1.00 94.75 92 SER A N 1
ATOM 730 C CA . SER A 1 92 ? -4.327 0.223 -17.753 1.00 94.75 92 SER A CA 1
ATOM 731 C C . SER A 1 92 ? -2.823 0.434 -17.542 1.00 94.75 92 SER A C 1
ATOM 733 O O . SER A 1 92 ? -2.092 0.778 -18.480 1.00 94.75 92 SER A O 1
ATOM 735 N N . SER A 1 93 ? -2.325 0.124 -16.342 1.00 95.25 93 SER A N 1
ATOM 736 C CA . SER A 1 93 ? -0.897 0.176 -16.022 1.00 95.25 93 SER A CA 1
ATOM 737 C C . SER A 1 93 ? -0.110 -0.951 -16.700 1.00 95.25 93 SER A C 1
ATOM 739 O O . SER A 1 93 ? 1.044 -0.748 -17.068 1.00 95.25 93 SER A O 1
ATOM 741 N N . GLY A 1 94 ? -0.724 -2.106 -16.972 1.00 94.88 94 GLY A N 1
ATOM 742 C CA . GLY A 1 94 ? -0.038 -3.333 -17.389 1.00 94.88 94 GLY A CA 1
ATOM 743 C C . GLY A 1 94 ? 0.612 -4.106 -16.232 1.00 94.88 94 GLY A C 1
ATOM 744 O O . GLY A 1 94 ? 1.289 -5.099 -16.493 1.00 94.88 94 GLY A O 1
ATOM 745 N N . LEU A 1 95 ? 0.407 -3.651 -14.994 1.00 96.06 95 LEU A N 1
ATOM 746 C CA . LEU A 1 95 ? 0.823 -4.285 -13.742 1.00 96.06 95 LEU A CA 1
ATOM 747 C C . LEU A 1 95 ? -0.384 -4.916 -13.032 1.00 96.06 95 LEU A C 1
ATOM 749 O O . LEU A 1 95 ? -1.525 -4.793 -13.488 1.00 96.06 95 LEU A O 1
ATOM 753 N N . TYR A 1 96 ? -0.115 -5.580 -11.911 1.00 95.56 96 TYR A N 1
ATOM 754 C CA . TYR A 1 96 ? -1.118 -6.074 -10.972 1.00 95.56 96 TYR A CA 1
ATOM 755 C C . TYR A 1 96 ? -0.949 -5.344 -9.645 1.00 95.56 96 TYR A C 1
ATOM 757 O O . TYR A 1 96 ? 0.175 -5.246 -9.156 1.00 95.56 96 TYR A O 1
ATOM 765 N N . SER A 1 97 ? -2.042 -4.827 -9.087 1.00 94.94 97 SER A N 1
ATOM 766 C CA . SER A 1 97 ? -2.034 -4.296 -7.727 1.00 94.94 97 SER A CA 1
ATOM 767 C C . SER A 1 97 ? -1.940 -5.446 -6.723 1.00 94.94 97 SER A C 1
ATOM 769 O O . SER A 1 97 ? -2.604 -6.474 -6.869 1.00 94.94 97 SER A O 1
ATOM 771 N N . LEU A 1 98 ? -1.084 -5.275 -5.719 1.00 93.94 98 LEU A N 1
ATOM 772 C CA . LEU A 1 98 ? -0.939 -6.172 -4.580 1.00 93.94 98 LEU A CA 1
ATOM 773 C C . LEU A 1 98 ? -0.677 -5.310 -3.349 1.00 93.94 98 LEU A C 1
ATOM 775 O O . LEU A 1 98 ? 0.276 -4.534 -3.339 1.00 93.94 98 LEU A O 1
ATOM 779 N N . PHE A 1 99 ? -1.512 -5.464 -2.329 1.00 94.00 99 PHE A N 1
ATOM 780 C CA . PHE A 1 99 ? -1.305 -4.864 -1.020 1.00 94.00 99 PHE A CA 1
ATOM 781 C C . PHE A 1 99 ? -0.935 -5.960 -0.024 1.00 94.00 99 PHE A C 1
ATOM 783 O O . PHE A 1 99 ? -1.627 -6.976 0.066 1.00 94.00 99 PHE A O 1
ATOM 790 N N . ILE A 1 100 ? 0.165 -5.755 0.700 1.00 93.62 100 ILE A N 1
ATOM 791 C CA . ILE A 1 100 ? 0.613 -6.627 1.785 1.00 93.62 100 ILE A CA 1
ATOM 792 C C . ILE A 1 100 ? 0.513 -5.796 3.070 1.00 93.62 100 ILE A C 1
ATOM 794 O O . ILE A 1 100 ? 1.225 -4.798 3.180 1.00 93.62 100 ILE A O 1
ATOM 798 N N . PRO A 1 101 ? -0.389 -6.153 4.002 1.00 94.50 101 PRO A N 1
ATOM 799 C CA . PRO A 1 101 ? -0.468 -5.497 5.301 1.00 94.50 101 PRO A CA 1
ATOM 800 C C . PRO A 1 101 ? 0.845 -5.650 6.076 1.00 94.50 101 PRO A C 1
ATOM 802 O O . PRO A 1 101 ? 1.477 -6.706 6.005 1.00 94.50 101 PRO A O 1
ATOM 805 N N . MET A 1 102 ? 1.227 -4.625 6.838 1.00 94.69 102 MET A N 1
ATOM 806 C CA . MET A 1 102 ? 2.500 -4.580 7.566 1.00 94.69 102 MET A CA 1
ATOM 807 C C . MET A 1 102 ? 2.723 -5.802 8.472 1.00 94.69 102 MET A C 1
ATOM 809 O O . MET A 1 102 ? 3.851 -6.279 8.582 1.00 94.69 102 MET A O 1
ATOM 813 N N . GLU A 1 103 ? 1.657 -6.373 9.047 1.00 95.25 103 GLU A N 1
ATOM 814 C CA . GLU A 1 103 ? 1.732 -7.523 9.953 1.00 95.25 103 GLU A CA 1
ATOM 815 C C . GLU A 1 103 ? 2.338 -8.779 9.306 1.00 95.25 103 GLU A C 1
ATOM 817 O O . GLU A 1 103 ? 2.757 -9.690 10.014 1.00 95.25 103 GLU A O 1
ATOM 822 N N . TRP A 1 104 ? 2.415 -8.841 7.973 1.00 95.06 104 TRP A N 1
ATOM 823 C CA . TRP A 1 104 ? 3.003 -9.968 7.246 1.00 95.06 104 TRP A CA 1
ATOM 824 C C . TRP A 1 104 ? 4.520 -9.885 7.081 1.00 95.06 104 TRP A C 1
ATOM 826 O O . TRP A 1 104 ? 5.137 -10.881 6.704 1.00 95.06 104 TRP A O 1
ATOM 836 N N . ASN A 1 105 ? 5.127 -8.720 7.302 1.00 90.75 105 ASN A N 1
ATOM 837 C CA . ASN A 1 105 ? 6.544 -8.503 7.009 1.00 90.75 105 ASN A CA 1
ATOM 838 C C . ASN A 1 105 ? 7.221 -7.484 7.937 1.00 90.75 105 ASN A C 1
ATOM 840 O O . ASN A 1 105 ? 8.255 -6.924 7.568 1.00 90.75 105 ASN A O 1
ATOM 844 N N . TYR A 1 106 ? 6.646 -7.226 9.112 1.00 92.94 106 TYR A N 1
ATOM 845 C CA . TYR A 1 106 ? 7.208 -6.289 10.078 1.00 92.94 106 TYR A CA 1
ATOM 846 C C . TYR A 1 106 ? 8.469 -6.871 10.729 1.00 92.94 106 TYR A C 1
ATOM 848 O O . TYR A 1 106 ? 8.463 -7.971 11.291 1.00 92.94 106 TYR A O 1
ATOM 856 N N . GLU A 1 107 ? 9.563 -6.121 10.648 1.00 90.75 107 GLU A N 1
ATOM 857 C CA . GLU A 1 107 ? 10.861 -6.524 11.183 1.00 90.75 107 GLU A CA 1
ATOM 858 C C . GLU A 1 107 ? 10.813 -6.690 12.711 1.00 90.75 107 GLU A C 1
ATOM 860 O O . GLU A 1 107 ? 10.216 -5.888 13.421 1.00 90.75 107 GLU A O 1
ATOM 865 N N . GLY A 1 108 ? 11.419 -7.760 13.229 1.00 92.62 108 GLY A N 1
ATOM 866 C CA . GLY A 1 108 ? 11.378 -8.094 14.659 1.00 92.62 108 GLY A CA 1
ATOM 867 C C . GLY A 1 108 ? 10.160 -8.916 15.098 1.00 92.62 108 GLY A C 1
ATOM 868 O O . GLY A 1 108 ? 10.165 -9.447 16.204 1.00 92.62 108 GLY A O 1
ATOM 869 N N . TYR A 1 109 ? 9.160 -9.113 14.229 1.00 95.88 109 TYR A N 1
ATOM 870 C CA . TYR A 1 109 ? 7.973 -9.938 14.516 1.00 95.88 109 TYR A CA 1
ATOM 871 C C . TYR A 1 109 ? 7.810 -11.108 13.543 1.00 95.88 109 TYR A C 1
ATOM 873 O O . TYR A 1 109 ? 6.711 -11.614 13.320 1.00 95.88 109 TYR A O 1
ATOM 881 N N . ILE A 1 110 ? 8.915 -11.567 12.967 1.00 96.06 110 ILE A N 1
ATOM 882 C CA . ILE A 1 110 ? 8.989 -12.781 12.156 1.00 96.06 110 ILE A CA 1
ATOM 883 C C . ILE A 1 110 ? 9.770 -13.797 12.977 1.00 96.06 110 ILE A C 1
ATOM 885 O O . ILE A 1 110 ? 10.838 -13.471 13.486 1.00 96.06 110 ILE A O 1
ATOM 889 N N . ASP A 1 111 ? 9.246 -15.009 13.144 1.00 94.94 111 ASP A N 1
ATOM 890 C CA . ASP A 1 111 ? 9.953 -16.044 13.891 1.00 94.94 111 ASP A CA 1
ATOM 891 C C . ASP A 1 111 ? 11.119 -16.649 13.094 1.00 94.94 111 ASP A C 1
ATOM 893 O O . ASP A 1 111 ? 11.358 -16.354 11.922 1.00 94.94 111 ASP A O 1
ATOM 897 N N . SER A 1 112 ? 11.872 -17.525 13.751 1.00 95.12 112 SER A N 1
ATOM 898 C CA . SER A 1 112 ? 13.085 -18.155 13.214 1.00 95.12 112 SER A CA 1
ATOM 899 C C . SER A 1 112 ? 12.830 -19.040 11.985 1.00 95.12 112 SER A C 1
ATOM 901 O O . SER A 1 112 ? 13.781 -19.451 11.322 1.00 95.12 112 SER A O 1
ATOM 903 N N . TYR A 1 113 ? 11.564 -19.317 11.658 1.00 94.19 113 TYR A N 1
ATOM 904 C CA . TYR A 1 113 ? 11.148 -20.067 10.474 1.00 94.19 113 TYR A CA 1
ATOM 905 C C . TYR A 1 113 ? 10.645 -19.161 9.342 1.00 94.19 113 TYR A C 1
ATOM 907 O O . TYR A 1 113 ? 10.205 -19.666 8.309 1.00 94.19 113 TYR A O 1
ATOM 915 N N . GLY A 1 114 ? 10.705 -17.837 9.511 1.00 92.62 114 GLY A N 1
ATOM 916 C CA . GLY A 1 114 ? 10.194 -16.880 8.534 1.00 92.62 114 GLY A CA 1
ATOM 917 C C . GLY A 1 114 ? 8.678 -16.684 8.609 1.00 92.62 114 GLY A C 1
ATOM 918 O O . GLY A 1 114 ? 8.090 -16.200 7.643 1.00 92.62 114 GLY A O 1
ATOM 919 N N . ILE A 1 115 ? 8.030 -17.078 9.714 1.00 94.25 115 ILE A N 1
ATOM 920 C CA . ILE A 1 115 ? 6.577 -16.969 9.880 1.00 94.25 115 ILE A CA 1
ATOM 921 C C . ILE A 1 115 ? 6.254 -15.731 10.731 1.00 94.25 115 ILE A C 1
ATOM 923 O O . ILE A 1 115 ? 6.775 -15.612 11.843 1.00 94.25 115 ILE A O 1
ATOM 927 N N . PRO A 1 116 ? 5.376 -14.823 10.267 1.00 96.06 116 PRO A N 1
ATOM 928 C CA . PRO A 1 116 ? 4.950 -13.679 11.067 1.00 96.06 116 PRO A CA 1
ATOM 929 C C . PRO A 1 116 ? 4.263 -14.096 12.374 1.00 96.06 116 PRO A C 1
ATOM 931 O O . PRO A 1 116 ? 3.446 -15.022 12.414 1.00 96.06 116 PRO A O 1
ATOM 934 N N . VAL A 1 117 ? 4.582 -13.393 13.457 1.00 97.00 117 VAL A N 1
ATOM 935 C CA . VAL A 1 117 ? 3.993 -13.572 14.786 1.00 97.00 117 VAL A CA 1
ATOM 936 C C . VAL A 1 117 ? 2.898 -12.526 14.977 1.00 97.00 117 VAL A C 1
ATOM 938 O O . VAL A 1 117 ? 3.133 -11.435 15.489 1.00 97.00 117 VAL A O 1
ATOM 941 N N . PHE A 1 118 ? 1.690 -12.868 14.522 1.00 96.81 118 PHE A N 1
ATOM 942 C CA . PHE A 1 118 ? 0.529 -11.972 14.563 1.00 96.81 118 PHE A CA 1
ATOM 943 C C . PHE A 1 118 ? 0.104 -11.613 15.989 1.00 96.81 118 PHE A C 1
ATOM 945 O O . PHE A 1 118 ? 0.047 -10.442 16.359 1.00 96.81 118 PHE A O 1
ATOM 952 N N . GLU A 1 119 ? -0.166 -12.652 16.773 1.00 97.31 119 GLU A N 1
ATOM 953 C CA . GLU A 1 119 ? -0.678 -12.576 18.137 1.00 97.31 119 GLU A CA 1
ATOM 954 C C . GLU A 1 119 ? 0.441 -12.822 19.144 1.00 97.31 119 GLU A C 1
ATOM 956 O O . GLU A 1 119 ? 1.397 -13.554 18.858 1.00 97.31 119 GLU A O 1
ATOM 961 N N . THR A 1 120 ? 0.279 -12.275 20.346 1.00 96.19 120 THR A N 1
ATOM 962 C CA . THR A 1 120 ? 1.204 -12.495 21.458 1.00 96.19 120 THR A CA 1
ATOM 963 C C . THR A 1 120 ? 1.366 -13.993 21.734 1.00 96.19 120 THR A C 1
ATOM 965 O O . THR A 1 120 ? 0.380 -14.702 21.989 1.00 96.19 120 THR A O 1
ATOM 968 N N . PRO A 1 121 ? 2.593 -14.529 21.611 1.00 94.19 121 PRO A N 1
ATOM 969 C CA . PRO A 1 121 ? 2.785 -15.964 21.556 1.00 94.19 121 PRO A CA 1
ATOM 970 C C . PRO A 1 121 ? 2.631 -16.594 22.946 1.00 94.19 121 PRO A C 1
ATOM 972 O O . PRO A 1 121 ? 3.189 -16.133 23.936 1.00 94.19 121 PRO A O 1
ATOM 975 N N . LYS A 1 122 ? 1.878 -17.699 23.022 1.00 94.56 122 LYS A N 1
ATOM 976 C CA . LYS A 1 122 ? 1.701 -18.475 24.270 1.00 94.56 122 LYS A CA 1
ATOM 977 C C . LYS A 1 122 ? 2.930 -19.305 24.633 1.00 94.56 122 LYS A C 1
ATOM 979 O O . LYS A 1 122 ? 3.133 -19.648 25.793 1.00 94.56 122 LYS A O 1
ATOM 984 N N . GLU A 1 123 ? 3.711 -19.660 23.623 1.00 93.12 123 GLU A N 1
ATOM 985 C CA . GLU A 1 123 ? 4.966 -20.389 23.746 1.00 93.12 123 GLU A CA 1
ATOM 986 C C . GLU A 1 123 ? 6.104 -19.483 23.296 1.00 93.12 123 GLU A C 1
ATOM 988 O O . GLU A 1 123 ? 5.914 -18.621 22.442 1.00 93.12 123 GLU A O 1
ATOM 993 N N . LYS A 1 124 ? 7.302 -19.683 23.848 1.00 93.25 124 LYS A N 1
ATOM 994 C CA . LYS A 1 124 ? 8.456 -18.849 23.515 1.00 93.25 124 LYS A CA 1
ATOM 995 C C . LYS A 1 124 ? 8.747 -18.915 22.012 1.00 93.25 124 LYS A C 1
ATOM 997 O O . LYS A 1 124 ? 9.160 -19.957 21.506 1.00 93.25 124 LYS A O 1
ATOM 1002 N N . LYS A 1 125 ? 8.593 -17.781 21.332 1.00 95.06 125 LYS A N 1
ATOM 1003 C CA . LYS A 1 125 ? 9.058 -17.570 19.961 1.00 95.06 125 LYS A CA 1
ATOM 1004 C C . LYS A 1 125 ? 10.305 -16.699 19.959 1.00 95.06 125 LYS A C 1
ATOM 1006 O O . LYS A 1 125 ? 10.464 -15.829 20.812 1.00 95.06 125 LYS A O 1
ATOM 1011 N N . THR A 1 126 ? 11.190 -16.948 19.004 1.00 96.31 126 THR A N 1
ATOM 1012 C CA . THR A 1 126 ? 12.412 -16.166 18.801 1.00 96.31 126 THR A CA 1
ATOM 1013 C C . THR A 1 126 ? 12.526 -15.752 17.347 1.00 96.31 126 THR A C 1
ATOM 1015 O O . THR A 1 126 ? 12.199 -16.547 16.459 1.00 96.31 126 THR A O 1
ATOM 1018 N N . GLY A 1 127 ? 13.013 -14.539 17.111 1.00 95.00 127 GLY A N 1
ATOM 1019 C CA . GLY A 1 127 ? 13.352 -14.063 15.779 1.00 95.00 127 GLY A CA 1
ATOM 1020 C C . GLY A 1 127 ? 14.562 -14.796 15.181 1.00 95.00 127 GLY A C 1
ATOM 1021 O O . GLY A 1 127 ? 15.229 -15.578 15.871 1.00 95.00 127 GLY A O 1
ATOM 1022 N N . PRO A 1 128 ? 14.867 -14.564 13.892 1.00 93.75 128 PRO A N 1
ATOM 1023 C CA . PRO A 1 128 ? 16.065 -15.082 13.227 1.00 93.75 128 PRO A CA 1
ATOM 1024 C C . PRO A 1 128 ? 17.385 -14.632 13.874 1.00 93.75 128 PRO A C 1
ATOM 1026 O O . PRO A 1 128 ? 18.406 -15.298 13.736 1.00 93.75 128 PRO A O 1
ATOM 1029 N N . ASP A 1 129 ? 17.355 -13.508 14.582 1.00 93.00 129 ASP A N 1
ATOM 1030 C CA . ASP A 1 129 ? 18.441 -12.920 15.369 1.00 93.00 129 ASP A CA 1
ATOM 1031 C C . ASP A 1 129 ? 18.597 -13.547 16.770 1.00 93.00 129 ASP A C 1
ATOM 1033 O O . ASP A 1 129 ? 19.554 -13.251 17.487 1.00 93.00 129 ASP A O 1
ATOM 1037 N N . GLY A 1 130 ? 17.686 -14.446 17.157 1.00 92.50 130 GLY A N 1
ATOM 1038 C CA . GLY A 1 130 ? 17.679 -15.126 18.449 1.00 92.50 130 GLY A CA 1
ATOM 1039 C C . GLY A 1 130 ? 17.031 -14.329 19.583 1.00 92.50 130 GLY A C 1
ATOM 1040 O O . GLY A 1 130 ? 16.958 -14.845 20.704 1.00 92.50 130 GLY A O 1
ATOM 1041 N N . PHE A 1 131 ? 16.527 -13.116 19.325 1.00 94.12 131 PHE A N 1
ATOM 1042 C CA . PHE A 1 131 ? 15.812 -12.338 20.336 1.00 94.12 131 PHE A CA 1
ATOM 1043 C C . PHE A 1 131 ? 14.394 -12.892 20.552 1.00 94.12 131 PHE A C 1
ATOM 1045 O O . PHE A 1 131 ? 13.760 -13.364 19.603 1.00 94.12 131 PHE A O 1
ATOM 1052 N N . PRO A 1 132 ? 13.886 -12.914 21.800 1.00 95.50 132 PRO A N 1
ATOM 1053 C CA . PRO A 1 132 ? 12.527 -13.364 22.074 1.00 95.50 132 PRO A CA 1
ATOM 1054 C C . PRO A 1 132 ? 11.502 -12.378 21.505 1.00 95.50 132 PRO A C 1
ATOM 1056 O O . PRO A 1 132 ? 11.677 -11.168 21.599 1.00 95.50 132 PRO A O 1
ATOM 1059 N N . ILE A 1 133 ? 10.411 -12.916 20.965 1.00 95.88 133 ILE A N 1
ATOM 1060 C CA . ILE A 1 133 ? 9.240 -12.140 20.553 1.00 95.88 133 ILE A CA 1
ATOM 1061 C C . ILE A 1 133 ? 8.220 -12.266 21.683 1.00 95.88 133 ILE A C 1
ATOM 1063 O O . ILE A 1 133 ? 7.631 -13.332 21.867 1.00 95.88 133 ILE A O 1
ATOM 1067 N N . GLU A 1 134 ? 8.082 -11.212 22.487 1.00 95.38 134 GLU A N 1
ATOM 1068 C CA . GLU A 1 134 ? 7.248 -11.225 23.699 1.00 95.38 134 GLU A CA 1
ATOM 1069 C C . GLU A 1 134 ? 5.808 -10.783 23.442 1.00 95.38 134 GLU A C 1
ATOM 1071 O O . GLU A 1 134 ? 4.905 -11.266 24.119 1.00 95.38 134 GLU A O 1
ATOM 1076 N N . ILE A 1 135 ? 5.596 -9.915 22.451 1.00 96.44 135 ILE A N 1
ATOM 1077 C CA . ILE A 1 135 ? 4.277 -9.447 22.013 1.00 96.44 135 ILE A CA 1
ATOM 1078 C C . ILE A 1 135 ? 4.090 -9.726 20.520 1.00 96.44 135 ILE A C 1
ATOM 1080 O O . ILE A 1 135 ? 5.063 -9.845 19.774 1.00 96.44 135 ILE A O 1
ATOM 1084 N N . GLY A 1 136 ? 2.844 -9.867 20.079 1.00 96.25 136 GLY A N 1
ATOM 1085 C CA . GLY A 1 136 ? 2.503 -10.013 18.665 1.00 96.25 136 GLY A CA 1
ATOM 1086 C C . GLY A 1 136 ? 2.592 -8.684 17.921 1.00 96.25 136 GLY A C 1
ATOM 1087 O O . GLY A 1 136 ? 2.429 -7.619 18.516 1.00 96.25 136 GLY A O 1
ATOM 1088 N N . VAL A 1 137 ? 2.797 -8.737 16.604 1.00 97.12 137 VAL A N 1
ATOM 1089 C CA . VAL A 1 137 ? 2.877 -7.529 15.762 1.00 97.12 137 VAL A CA 1
ATOM 1090 C C . VAL A 1 137 ? 1.587 -6.703 15.798 1.00 97.12 137 VAL A C 1
ATOM 1092 O O . VAL A 1 137 ? 1.644 -5.482 15.693 1.00 97.12 137 VAL A O 1
ATOM 1095 N N . ILE A 1 138 ? 0.426 -7.349 15.967 1.00 95.44 138 ILE A N 1
ATOM 1096 C CA . ILE A 1 138 ? -0.863 -6.652 16.048 1.00 95.44 138 ILE A CA 1
ATOM 1097 C C . ILE A 1 138 ? -0.914 -5.824 17.333 1.00 95.44 138 ILE A C 1
ATOM 1099 O O . ILE A 1 138 ? -1.168 -4.628 17.268 1.00 95.44 138 ILE A O 1
ATOM 1103 N N . GLU A 1 139 ? -0.589 -6.436 18.474 1.00 96.75 139 GLU A N 1
ATOM 1104 C CA . GLU A 1 139 ? -0.562 -5.747 19.767 1.00 96.75 139 GLU A CA 1
ATOM 1105 C C . GLU A 1 139 ? 0.505 -4.644 19.797 1.00 96.75 139 GLU A C 1
ATOM 1107 O O . GLU A 1 139 ? 0.246 -3.549 20.286 1.00 96.75 139 GLU A O 1
ATOM 1112 N N . HIS A 1 140 ? 1.690 -4.891 19.228 1.00 96.12 140 HIS A N 1
ATOM 1113 C CA . HIS A 1 140 ? 2.719 -3.861 19.090 1.00 96.12 140 HIS A CA 1
ATOM 1114 C C . HIS A 1 140 ? 2.209 -2.648 18.310 1.00 96.12 140 HIS A C 1
ATOM 1116 O O . HIS A 1 140 ? 2.343 -1.516 18.768 1.00 96.12 140 HIS A O 1
ATOM 1122 N N . TRP A 1 141 ? 1.597 -2.887 17.153 1.00 95.44 141 TRP A N 1
ATOM 1123 C CA . TRP A 1 141 ? 1.082 -1.820 16.310 1.00 95.44 141 TRP A CA 1
ATOM 1124 C C . TRP A 1 141 ? -0.087 -1.076 16.970 1.00 95.44 141 TRP A C 1
ATOM 1126 O O . TRP A 1 141 ? -0.136 0.150 16.903 1.00 95.44 141 TRP A O 1
ATOM 1136 N N . ASP A 1 142 ? -0.989 -1.784 17.657 1.00 93.56 142 ASP A N 1
ATOM 1137 C CA . ASP A 1 142 ? -2.091 -1.163 18.402 1.00 93.56 142 ASP A CA 1
ATOM 1138 C C . ASP A 1 142 ? -1.551 -0.275 19.542 1.00 93.56 142 ASP A C 1
ATOM 1140 O O . ASP A 1 142 ? -2.056 0.826 19.758 1.00 93.56 142 ASP A O 1
ATOM 1144 N N . ASN A 1 143 ? -0.472 -0.690 20.219 1.00 94.81 143 ASN A N 1
ATOM 1145 C CA . ASN A 1 143 ? 0.201 0.119 21.240 1.00 94.81 143 ASN A CA 1
ATOM 1146 C C . ASN A 1 143 ? 0.836 1.399 20.661 1.00 94.81 143 ASN A C 1
ATOM 1148 O O . ASN A 1 143 ? 0.732 2.461 21.278 1.00 94.81 143 ASN A O 1
ATOM 1152 N N . GLU A 1 144 ? 1.461 1.325 19.480 1.00 94.75 144 GLU A N 1
ATOM 1153 C CA . GLU A 1 144 ? 2.002 2.499 18.770 1.00 94.75 144 GLU A CA 1
ATOM 1154 C C . GLU A 1 144 ? 0.881 3.471 18.364 1.00 94.75 144 GLU A C 1
ATOM 1156 O O . GLU A 1 144 ? 0.971 4.679 18.601 1.00 94.75 144 GLU A O 1
ATOM 1161 N N . VAL A 1 145 ? -0.221 2.947 17.816 1.00 90.69 145 VAL A N 1
ATOM 1162 C CA . VAL A 1 145 ? -1.417 3.736 17.480 1.00 90.69 145 VAL A CA 1
ATOM 1163 C C . VAL A 1 145 ? -1.985 4.427 18.719 1.00 90.69 145 VAL A C 1
ATOM 1165 O O . VAL A 1 145 ? -2.268 5.628 18.686 1.00 90.69 145 VAL A O 1
ATOM 1168 N N . ASP A 1 146 ? -2.116 3.698 19.825 1.00 90.44 146 ASP A N 1
ATOM 1169 C CA . ASP A 1 146 ? -2.622 4.219 21.091 1.00 90.44 146 ASP A CA 1
ATOM 1170 C C . ASP A 1 146 ? -1.725 5.317 21.672 1.00 90.44 146 ASP A C 1
ATOM 1172 O O . ASP A 1 146 ? -2.235 6.327 22.172 1.00 90.44 146 ASP A O 1
ATOM 1176 N N . GLY A 1 147 ? -0.404 5.168 21.539 1.00 92.19 147 GLY A N 1
ATOM 1177 C CA . GLY A 1 147 ? 0.580 6.176 21.932 1.00 92.19 147 GLY A CA 1
ATOM 1178 C C . GLY A 1 147 ? 0.470 7.481 21.138 1.00 92.19 147 GLY A C 1
ATOM 1179 O O . GLY A 1 147 ? 0.707 8.560 21.687 1.00 92.19 147 GLY A O 1
ATOM 1180 N N . LEU A 1 148 ? 0.044 7.407 19.874 1.00 90.56 148 LEU A N 1
ATOM 1181 C CA . LEU A 1 148 ? -0.065 8.553 18.967 1.00 90.56 148 LEU A CA 1
ATOM 1182 C C . LEU A 1 148 ? -1.474 9.162 18.886 1.00 90.56 148 LEU A C 1
ATOM 1184 O O . LEU A 1 148 ? -1.681 10.117 18.142 1.00 90.56 148 LEU A O 1
ATOM 1188 N N . LYS A 1 149 ? -2.448 8.703 19.688 1.00 83.25 149 LYS A N 1
ATOM 1189 C CA . LYS A 1 149 ? -3.830 9.242 19.686 1.00 83.25 149 LYS A CA 1
ATOM 1190 C C . LYS A 1 149 ? -3.919 10.763 19.863 1.00 83.25 149 LYS A C 1
ATOM 1192 O O . LYS A 1 149 ? -4.855 11.383 19.364 1.00 83.25 149 LYS A O 1
ATOM 1197 N N . ASN A 1 150 ? -2.965 11.362 20.576 1.00 84.06 150 ASN A N 1
ATOM 1198 C CA . ASN A 1 150 ? -2.916 12.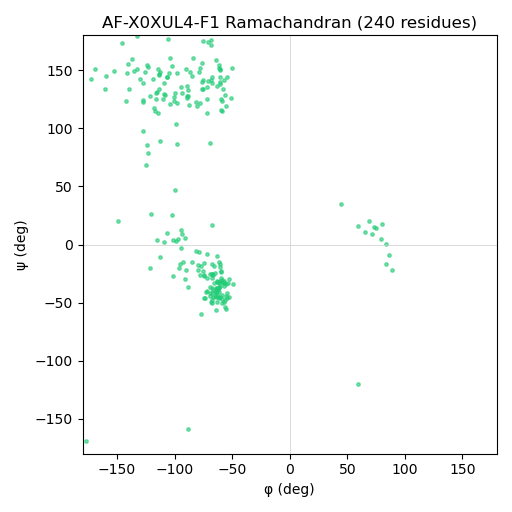808 20.817 1.00 84.06 150 ASN A CA 1
ATOM 1199 C C . ASN A 1 150 ? -2.034 13.574 19.811 1.00 84.06 150 ASN A C 1
ATOM 1201 O O . ASN A 1 150 ? -1.985 14.802 19.882 1.00 84.06 150 ASN A O 1
ATOM 1205 N N . ASP A 1 151 ? -1.370 12.879 18.881 1.00 85.69 151 ASP A N 1
ATOM 1206 C CA . ASP A 1 151 ? -0.596 13.459 17.778 1.00 85.69 151 ASP A CA 1
ATOM 1207 C C . ASP A 1 151 ? -1.105 12.920 16.429 1.00 85.69 151 ASP A C 1
ATOM 1209 O O . ASP A 1 151 ? -0.588 11.946 15.874 1.00 85.69 151 ASP A O 1
ATOM 1213 N N . PRO A 1 152 ? -2.139 13.564 15.870 1.00 80.25 152 PRO A N 1
ATOM 1214 C CA . PRO A 1 152 ? -2.719 13.152 14.605 1.00 80.25 152 PRO A CA 1
ATOM 1215 C C . PRO A 1 152 ? -1.780 13.120 13.402 1.00 80.25 152 PRO A C 1
ATOM 1217 O O . PRO A 1 152 ? -2.016 12.356 12.463 1.00 80.25 152 PRO A O 1
ATOM 1220 N N . ASP A 1 153 ? -0.769 13.987 13.376 1.00 81.38 153 ASP A N 1
ATOM 1221 C CA . ASP A 1 153 ? 0.152 14.068 12.246 1.00 81.38 153 ASP A CA 1
ATOM 1222 C C . ASP A 1 153 ? 1.093 12.860 12.280 1.00 81.38 153 ASP A C 1
ATOM 1224 O O . ASP A 1 153 ? 1.245 12.175 11.264 1.00 81.38 153 ASP A O 1
ATOM 1228 N N . ALA A 1 154 ? 1.640 12.546 13.459 1.00 86.69 154 ALA A N 1
ATOM 1229 C CA . ALA A 1 154 ? 2.442 11.347 13.675 1.00 86.69 154 ALA A CA 1
ATOM 1230 C C . ALA A 1 154 ? 1.626 10.062 13.467 1.00 86.69 154 ALA A C 1
ATOM 1232 O O . ALA A 1 154 ? 2.113 9.126 12.838 1.00 86.69 154 ALA A O 1
ATOM 1233 N N . LEU A 1 155 ? 0.367 10.026 13.915 1.00 87.44 155 LEU A N 1
ATOM 1234 C CA . LEU A 1 155 ? -0.509 8.870 13.723 1.00 87.44 155 LEU A CA 1
ATOM 1235 C C . LEU A 1 155 ? -0.795 8.596 12.236 1.00 87.44 155 LEU A C 1
ATOM 1237 O O . LEU A 1 155 ? -0.738 7.453 11.785 1.00 87.44 155 LEU A O 1
ATOM 1241 N N . ASN A 1 156 ? -1.076 9.635 11.443 1.00 83.62 156 ASN A N 1
ATOM 1242 C CA . ASN A 1 156 ? -1.272 9.465 10.000 1.00 83.62 156 ASN A CA 1
ATOM 1243 C C . ASN A 1 156 ? 0.011 9.028 9.284 1.00 83.62 156 ASN A C 1
ATOM 1245 O O . ASN A 1 156 ? -0.061 8.279 8.309 1.00 83.62 156 ASN A O 1
ATOM 1249 N N . GLU A 1 157 ? 1.172 9.474 9.762 1.00 85.38 157 GLU A N 1
ATOM 1250 C CA . GLU A 1 157 ? 2.460 9.000 9.264 1.00 85.38 157 GLU A CA 1
ATOM 1251 C C . GLU A 1 157 ? 2.688 7.521 9.610 1.00 85.38 157 GLU A C 1
ATOM 1253 O O . GLU A 1 157 ? 3.019 6.747 8.713 1.00 85.38 157 GLU A O 1
ATOM 1258 N N . LEU A 1 158 ? 2.409 7.100 10.851 1.00 89.62 158 LEU A N 1
ATOM 1259 C CA . LEU A 1 158 ? 2.465 5.694 11.267 1.00 89.62 158 LEU A CA 1
ATOM 1260 C C . LEU A 1 158 ? 1.586 4.822 10.361 1.00 89.62 158 LEU A C 1
ATOM 1262 O O . LEU A 1 158 ? 2.041 3.794 9.863 1.00 89.62 158 LEU A O 1
ATOM 1266 N N . TYR A 1 159 ? 0.353 5.253 10.077 1.00 89.94 159 TYR A N 1
ATOM 1267 C CA . TYR A 1 159 ? -0.541 4.527 9.175 1.00 89.94 159 TYR A CA 1
ATOM 1268 C C . TYR A 1 159 ? 0.011 4.391 7.752 1.00 89.94 159 TYR A C 1
ATOM 1270 O O . TYR A 1 159 ? -0.169 3.340 7.138 1.00 89.94 159 TYR A O 1
ATOM 1278 N N . ARG A 1 160 ? 0.696 5.407 7.218 1.00 87.88 160 ARG A N 1
ATOM 1279 C CA . ARG A 1 160 ? 1.327 5.317 5.891 1.00 87.88 160 ARG A CA 1
ATOM 1280 C C . ARG A 1 160 ? 2.558 4.416 5.878 1.00 87.88 160 ARG A C 1
ATOM 1282 O O . ARG A 1 160 ? 2.758 3.685 4.907 1.00 87.88 160 ARG A O 1
ATOM 1289 N N . GLN A 1 161 ? 3.379 4.485 6.925 1.00 88.31 161 GLN A N 1
ATOM 1290 C CA . GLN A 1 161 ? 4.611 3.703 7.041 1.00 88.31 161 GLN A CA 1
ATOM 1291 C C . GLN A 1 161 ? 4.321 2.224 7.310 1.00 88.31 161 GLN A C 1
ATOM 1293 O O . GLN A 1 161 ? 4.924 1.357 6.679 1.00 88.31 161 GLN A O 1
ATOM 1298 N N . PHE A 1 162 ? 3.343 1.947 8.174 1.00 92.31 162 PHE A N 1
ATOM 1299 C CA . PHE A 1 162 ? 2.945 0.605 8.594 1.00 92.31 162 PHE A CA 1
ATOM 1300 C C . PHE A 1 162 ? 1.445 0.377 8.340 1.00 92.31 162 PHE A C 1
ATOM 1302 O O . PHE A 1 162 ? 0.641 0.281 9.275 1.00 92.31 162 PHE A O 1
ATOM 1309 N N . PRO A 1 163 ? 1.028 0.309 7.062 1.00 92.50 163 PRO A N 1
ATOM 1310 C CA . PRO A 1 163 ? -0.373 0.188 6.708 1.00 92.50 163 PRO A CA 1
ATOM 1311 C C . PRO A 1 163 ? -0.882 -1.236 6.934 1.00 92.50 163 PRO A C 1
ATOM 1313 O O . PRO A 1 163 ? -0.296 -2.207 6.464 1.00 92.50 163 PRO A O 1
ATOM 1316 N N . ARG A 1 164 ? -2.049 -1.357 7.569 1.00 92.75 164 ARG A N 1
ATOM 1317 C CA . ARG A 1 164 ? -2.809 -2.618 7.669 1.00 92.75 164 ARG A CA 1
ATOM 1318 C C . ARG A 1 164 ? -3.885 -2.743 6.588 1.00 92.75 164 ARG A C 1
ATOM 1320 O O . ARG A 1 164 ? -4.388 -3.825 6.306 1.00 92.75 164 ARG A O 1
ATOM 1327 N N . THR A 1 165 ? -4.235 -1.623 5.954 1.00 91.44 165 THR A N 1
ATOM 1328 C CA . THR A 1 165 ? -5.218 -1.542 4.868 1.00 91.44 165 THR A CA 1
ATOM 1329 C C . THR A 1 165 ? -4.721 -0.620 3.754 1.00 91.44 165 THR A C 1
ATOM 1331 O O . THR A 1 165 ? -3.903 0.272 3.989 1.00 91.44 165 THR A O 1
ATOM 1334 N N . GLU A 1 166 ? -5.268 -0.758 2.543 1.00 90.44 166 GLU A N 1
ATOM 1335 C CA . GLU A 1 166 ? -4.978 0.175 1.440 1.00 90.44 166 GLU A CA 1
ATOM 1336 C C . GLU A 1 166 ? -5.315 1.631 1.805 1.00 90.44 166 GLU A C 1
ATOM 1338 O O . GLU A 1 166 ? -4.657 2.566 1.351 1.00 90.44 166 GLU A O 1
ATOM 1343 N N . LYS A 1 167 ? -6.329 1.837 2.656 1.00 87.50 167 LYS A N 1
ATOM 1344 C CA . LYS A 1 167 ? -6.711 3.173 3.128 1.00 87.50 167 LYS A CA 1
ATOM 1345 C C . LYS A 1 167 ? -5.644 3.780 4.018 1.00 87.50 167 LYS A C 1
ATOM 1347 O O . LYS A 1 167 ? -5.417 4.975 3.901 1.00 87.50 167 LYS A O 1
ATOM 1352 N N . HIS A 1 168 ? -4.986 2.978 4.861 1.00 89.25 168 HIS A N 1
ATOM 1353 C CA . HIS A 1 168 ? -3.833 3.429 5.645 1.00 89.25 168 HIS A CA 1
ATOM 1354 C C . HIS A 1 168 ? -2.694 3.862 4.715 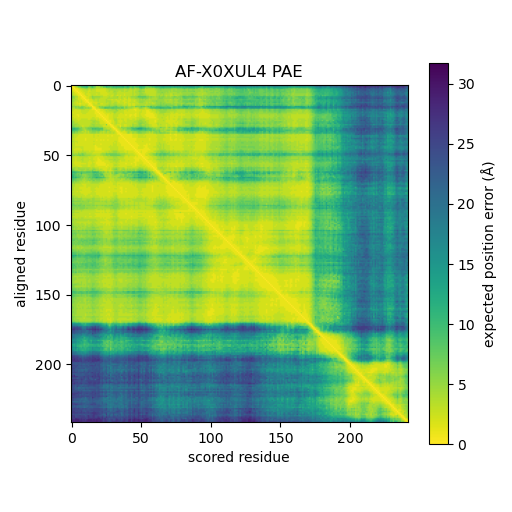1.00 89.25 168 HIS A C 1
ATOM 1356 O O . HIS A 1 168 ? -2.164 4.959 4.870 1.00 89.25 168 HIS A O 1
ATOM 1362 N N . ALA A 1 169 ? -2.400 3.054 3.690 1.00 88.94 169 ALA A N 1
ATOM 1363 C CA . ALA A 1 169 ? -1.316 3.334 2.752 1.00 88.94 169 ALA A CA 1
ATOM 1364 C C . ALA A 1 169 ? -1.523 4.653 1.988 1.00 88.94 169 ALA A C 1
ATOM 1366 O O . ALA A 1 169 ? -0.582 5.415 1.812 1.00 88.94 169 ALA A O 1
ATOM 1367 N N . PHE A 1 170 ? -2.749 4.959 1.557 1.00 88.00 170 PHE A N 1
ATOM 1368 C CA . PHE A 1 170 ? -3.031 6.134 0.723 1.00 88.00 170 PHE A CA 1
ATOM 1369 C C . PHE A 1 170 ? -3.648 7.326 1.479 1.00 88.00 170 PHE A C 1
ATOM 1371 O O . PHE A 1 170 ? -4.339 8.141 0.857 1.00 88.00 170 PHE A O 1
ATOM 1378 N N . ARG A 1 171 ? -3.415 7.455 2.797 1.00 82.56 171 ARG A N 1
ATOM 1379 C CA . ARG A 1 171 ? -3.849 8.635 3.573 1.00 82.56 171 ARG A CA 1
ATOM 1380 C C . ARG A 1 171 ? -3.096 9.895 3.156 1.00 82.56 171 ARG A C 1
ATOM 1382 O O . ARG A 1 171 ? -1.880 9.885 2.979 1.00 82.56 171 ARG A O 1
ATOM 1389 N N . ASP A 1 172 ? -3.820 11.003 3.074 1.00 72.00 172 ASP A N 1
ATOM 1390 C CA . ASP A 1 172 ? -3.246 12.316 2.765 1.00 72.00 172 ASP A CA 1
ATOM 1391 C C . ASP A 1 172 ? -2.682 13.031 4.009 1.00 72.00 172 ASP A C 1
ATOM 1393 O O . ASP A 1 172 ? -3.045 12.711 5.143 1.00 72.00 172 ASP A O 1
ATOM 1397 N N . GLU A 1 173 ? -1.803 14.013 3.804 1.00 67.06 173 GLU A N 1
ATOM 1398 C CA . GLU A 1 173 ? -1.339 14.910 4.870 1.00 67.06 173 GLU A CA 1
ATOM 1399 C C . GLU A 1 173 ? -2.403 15.969 5.209 1.00 67.06 173 GLU A C 1
ATOM 1401 O O . GLU A 1 173 ? -3.060 16.550 4.347 1.00 67.06 173 GLU A O 1
ATOM 1406 N N . THR A 1 174 ? -2.550 16.259 6.500 1.00 57.47 174 THR A N 1
ATOM 1407 C CA . THR A 1 174 ? -3.505 17.222 7.078 1.00 57.47 174 THR A CA 1
ATOM 1408 C C . THR A 1 174 ? -3.201 18.680 6.711 1.00 57.47 174 THR A C 1
ATOM 1410 O O . THR A 1 174 ? -4.109 19.511 6.669 1.00 57.47 174 THR A O 1
ATOM 1413 N N . LYS A 1 175 ? -1.935 19.001 6.410 1.00 55.03 175 LYS A N 1
ATOM 1414 C CA . LYS A 1 175 ? -1.393 20.373 6.412 1.00 55.03 175 LYS A CA 1
ATOM 1415 C C . LYS A 1 175 ? -1.934 21.319 5.332 1.00 55.03 175 LYS A C 1
ATOM 1417 O O . LYS A 1 175 ? -1.764 22.526 5.473 1.00 55.03 175 LYS A O 1
ATOM 1422 N N . GLN A 1 176 ? -2.573 20.819 4.272 1.00 46.03 176 GLN A N 1
ATOM 1423 C CA . GLN A 1 176 ? -3.053 21.649 3.149 1.00 46.03 176 GLN A CA 1
ATOM 1424 C C . GLN A 1 176 ? -4.579 21.674 2.980 1.00 46.03 176 GLN A C 1
ATOM 1426 O O . GLN A 1 176 ? -5.087 22.272 2.030 1.00 46.03 176 GLN A O 1
ATOM 1431 N N . SER A 1 177 ? -5.331 21.042 3.880 1.00 51.16 177 SER A N 1
ATOM 1432 C CA . SER A 1 177 ? -6.786 20.989 3.769 1.00 51.16 177 SER A CA 1
ATOM 1433 C C . SER A 1 177 ? -7.4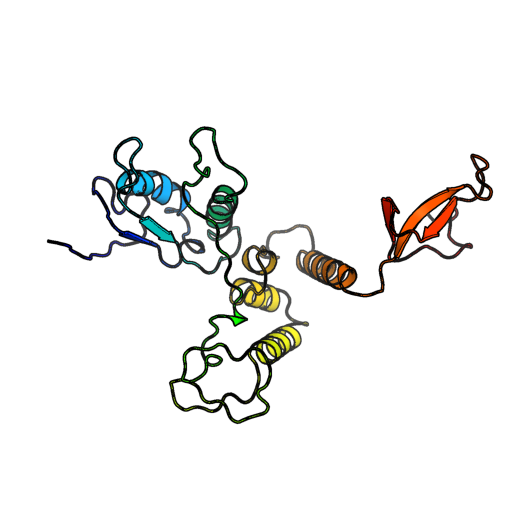56 22.103 4.570 1.00 51.16 177 SER A C 1
ATOM 1435 O O . SER A 1 177 ? -7.136 22.336 5.731 1.00 51.16 177 SER A O 1
ATOM 1437 N N . LEU A 1 178 ? -8.451 22.756 3.961 1.00 55.47 178 LEU A N 1
ATOM 1438 C CA . LEU A 1 178 ? -9.404 23.631 4.663 1.00 55.47 178 LEU A CA 1
ATOM 1439 C C . LEU A 1 178 ? -10.197 22.872 5.740 1.00 55.47 178 LEU A C 1
ATOM 1441 O O . LEU A 1 178 ? -10.724 23.480 6.669 1.00 55.47 178 LEU A O 1
ATOM 1445 N N . PHE A 1 179 ? -10.299 21.550 5.599 1.00 63.31 179 PHE A N 1
ATOM 1446 C CA . PHE A 1 179 ? -10.978 20.670 6.536 1.00 63.31 179 PHE A CA 1
ATOM 1447 C C . PHE A 1 179 ? -9.980 20.011 7.481 1.00 63.31 179 PHE A C 1
ATOM 1449 O O . PHE A 1 179 ? -8.870 19.659 7.087 1.00 63.31 179 PHE A O 1
ATOM 1456 N N . ASN A 1 180 ? -10.417 19.752 8.712 1.00 71.38 180 ASN A N 1
ATOM 1457 C CA . ASN A 1 180 ? -9.659 18.955 9.665 1.00 71.38 180 ASN A CA 1
ATOM 1458 C C . ASN A 1 180 ? -9.641 17.484 9.200 1.00 71.38 180 ASN A C 1
ATOM 1460 O O . ASN A 1 180 ? -10.518 16.696 9.556 1.00 71.38 180 ASN A O 1
ATOM 1464 N N . LEU A 1 181 ? -8.666 17.140 8.350 1.00 70.25 181 LEU A N 1
ATOM 1465 C CA . LEU A 1 181 ? -8.525 15.800 7.775 1.00 70.25 181 LEU A CA 1
ATOM 1466 C C . LEU A 1 181 ? -8.356 14.732 8.853 1.00 70.25 181 LEU A C 1
ATOM 1468 O O . LEU A 1 181 ? -8.882 13.641 8.682 1.00 70.25 181 LEU A O 1
ATOM 1472 N N . THR A 1 182 ? -7.728 15.058 9.984 1.00 69.69 182 THR A N 1
ATOM 1473 C CA . THR A 1 182 ? -7.670 14.167 11.146 1.00 69.69 182 THR A CA 1
ATOM 1474 C C . THR A 1 182 ? -9.060 13.756 11.592 1.00 69.69 182 THR A C 1
ATOM 1476 O O . THR A 1 182 ? -9.352 12.570 11.641 1.00 69.69 182 THR A O 1
ATOM 1479 N N . LYS A 1 183 ? -9.940 14.723 11.875 1.00 77.31 183 LYS A N 1
ATOM 1480 C CA . LYS A 1 183 ? -11.309 14.432 12.326 1.00 77.31 183 LYS A CA 1
ATOM 1481 C C . LYS A 1 183 ? -12.096 13.647 11.283 1.00 77.31 183 LYS A C 1
ATOM 1483 O O . LYS A 1 183 ? -12.927 12.819 11.638 1.00 77.31 183 LYS A O 1
ATOM 1488 N N . ILE A 1 184 ? -11.827 13.892 10.002 1.00 81.00 184 ILE A N 1
ATOM 1489 C CA . ILE A 1 184 ? -12.431 13.127 8.910 1.00 81.00 184 ILE A CA 1
ATOM 1490 C C . ILE A 1 184 ? -11.931 11.680 8.925 1.00 81.00 184 ILE A C 1
ATOM 1492 O O . ILE A 1 184 ? -12.758 10.778 8.860 1.00 81.00 184 ILE A O 1
ATOM 1496 N N . TYR A 1 185 ? -10.622 11.445 9.036 1.00 77.00 185 TYR A N 1
ATOM 1497 C CA . TYR A 1 185 ? -10.065 10.094 9.099 1.00 77.00 185 TYR A CA 1
ATOM 1498 C C . TYR A 1 185 ? -10.498 9.355 10.365 1.00 77.00 185 TYR A C 1
ATOM 1500 O O . TYR A 1 185 ? -10.969 8.235 10.243 1.00 77.00 185 TYR A O 1
ATOM 1508 N N . GLU A 1 186 ? -10.475 9.996 11.538 1.00 77.81 186 GLU A N 1
ATOM 1509 C CA . GLU A 1 186 ? -11.035 9.437 12.780 1.00 77.81 186 GLU A CA 1
ATOM 1510 C C . GLU A 1 186 ? -12.491 8.990 12.583 1.00 77.81 186 GLU A C 1
ATOM 1512 O O . GLU A 1 186 ? -12.879 7.896 12.991 1.00 77.81 186 GLU A O 1
ATOM 1517 N N . GLN A 1 187 ? -13.310 9.818 11.925 1.00 81.81 187 GLN A N 1
ATOM 1518 C CA . GLN A 1 187 ? -14.704 9.483 11.651 1.00 81.81 187 GLN A CA 1
ATOM 1519 C C . GLN A 1 187 ? -14.844 8.355 10.619 1.00 81.81 187 GLN A C 1
ATOM 1521 O O . GLN A 1 187 ? -15.760 7.540 10.735 1.00 81.81 187 GLN A O 1
ATOM 1526 N N . ILE A 1 188 ? -13.981 8.310 9.599 1.00 81.00 188 ILE A N 1
ATOM 1527 C CA . ILE A 1 188 ? -13.943 7.226 8.607 1.00 81.00 188 ILE A CA 1
ATOM 1528 C C . ILE A 1 188 ? -13.585 5.907 9.294 1.00 81.00 188 ILE A C 1
ATOM 1530 O O . ILE A 1 188 ? -14.320 4.938 9.118 1.00 81.00 188 ILE A O 1
ATOM 1534 N N . ASP A 1 189 ? -12.531 5.901 10.107 1.00 78.19 189 ASP A N 1
ATOM 1535 C CA . ASP A 1 189 ? -12.052 4.736 10.854 1.00 78.19 189 ASP A CA 1
ATOM 1536 C C . ASP A 1 189 ? -13.154 4.216 11.785 1.00 78.19 189 ASP A C 1
ATOM 1538 O O . ASP A 1 189 ? -13.571 3.063 11.682 1.00 78.19 189 ASP A O 1
ATOM 1542 N N . TYR A 1 190 ? -13.752 5.108 12.584 1.00 80.62 190 TYR A N 1
ATOM 1543 C CA . TYR A 1 190 ? -14.893 4.774 13.438 1.00 80.62 190 TYR A CA 1
ATOM 1544 C C . TYR A 1 190 ? -16.067 4.172 12.647 1.00 80.62 190 TYR A C 1
ATOM 1546 O O . TYR A 1 190 ? -16.663 3.175 13.056 1.00 80.62 190 TYR A O 1
ATOM 1554 N N . ASN A 1 191 ? -16.413 4.748 11.492 1.00 78.81 191 ASN A N 1
ATOM 1555 C CA . ASN A 1 191 ? -17.511 4.255 10.657 1.00 78.81 191 ASN A CA 1
ATOM 1556 C C . ASN A 1 191 ? -17.223 2.884 10.025 1.00 78.81 191 ASN A C 1
ATOM 1558 O O . ASN A 1 191 ? -18.162 2.139 9.724 1.00 78.81 191 ASN A O 1
ATOM 1562 N N . GLU A 1 192 ? -15.958 2.559 9.771 1.00 73.81 192 GLU A N 1
ATOM 1563 C CA . GLU A 1 192 ? -15.554 1.253 9.251 1.00 73.81 192 GLU A CA 1
ATOM 1564 C C . GLU A 1 192 ? -15.633 0.183 10.328 1.00 73.81 192 GLU A C 1
ATOM 1566 O O . GLU A 1 192 ? -16.272 -0.848 10.096 1.00 73.81 192 GLU A O 1
ATOM 1571 N N . ASP A 1 193 ? -15.127 0.475 11.523 1.00 74.06 193 ASP A N 1
ATOM 1572 C CA . ASP A 1 193 ? -15.253 -0.410 12.681 1.00 74.06 193 ASP A CA 1
ATOM 1573 C C . ASP A 1 193 ? -16.719 -0.649 13.054 1.00 74.06 193 ASP A C 1
ATOM 1575 O O . ASP A 1 193 ? -17.120 -1.771 13.387 1.00 74.06 193 ASP A O 1
ATOM 1579 N N . LEU A 1 194 ? -17.574 0.370 12.900 1.00 70.38 194 LEU A N 1
ATOM 1580 C CA . LEU A 1 194 ? -19.008 0.236 13.142 1.00 70.38 194 LEU A CA 1
ATOM 1581 C C . LEU A 1 194 ? -19.660 -0.866 12.298 1.00 70.38 194 LEU A C 1
ATOM 1583 O O . LEU A 1 194 ? -20.575 -1.522 12.795 1.00 70.38 194 LEU A O 1
ATOM 1587 N N . LYS A 1 195 ? -19.200 -1.118 11.062 1.00 60.12 195 LYS A N 1
ATOM 1588 C CA . LYS A 1 195 ? -19.740 -2.204 10.214 1.00 60.12 195 LYS A CA 1
ATOM 1589 C C . LYS A 1 195 ? -19.445 -3.595 10.768 1.00 60.12 195 LYS A C 1
ATOM 1591 O O . LYS A 1 195 ? -20.187 -4.527 10.463 1.00 60.12 195 LYS A O 1
ATOM 1596 N N . HIS A 1 196 ? -18.370 -3.729 11.537 1.00 57.12 196 HIS A N 1
ATOM 1597 C CA . HIS A 1 196 ? -17.967 -4.975 12.185 1.00 57.12 196 HIS A CA 1
ATOM 1598 C C . HIS A 1 196 ? -18.531 -5.103 13.606 1.00 57.12 196 HIS A C 1
ATOM 1600 O O . HIS A 1 196 ? -18.578 -6.200 14.159 1.00 57.12 196 HIS A O 1
ATOM 1606 N N . SER A 1 197 ? -19.025 -4.003 14.174 1.00 59.56 197 SER A N 1
ATOM 1607 C CA . SER A 1 197 ? -19.746 -3.985 15.442 1.00 59.56 197 SER A CA 1
ATOM 1608 C C . SER A 1 197 ? -21.252 -4.252 15.252 1.00 59.56 197 SER A C 1
ATOM 1610 O O . SER A 1 197 ? -21.862 -3.821 14.274 1.00 59.56 197 SER A O 1
ATOM 1612 N N . ASN A 1 198 ? -21.910 -4.882 16.232 1.00 63.81 198 ASN A N 1
ATOM 1613 C CA . ASN A 1 198 ? -23.376 -5.070 16.259 1.00 63.81 198 ASN A CA 1
ATOM 1614 C C . ASN A 1 198 ? -24.180 -3.755 16.431 1.00 63.81 198 ASN A C 1
ATOM 1616 O O . ASN A 1 198 ? -25.352 -3.786 16.800 1.00 63.81 198 ASN A O 1
ATOM 1620 N N . VAL A 1 199 ? -23.566 -2.591 16.208 1.00 70.19 199 VAL A N 1
ATOM 1621 C CA . VAL A 1 199 ? -24.176 -1.269 16.418 1.00 70.19 199 VAL A CA 1
ATOM 1622 C C . VAL A 1 199 ? -25.100 -0.882 15.256 1.00 70.19 199 VAL A C 1
ATOM 1624 O O . VAL A 1 199 ? -26.008 -0.071 15.427 1.00 70.19 199 VAL A O 1
ATOM 1627 N N . VAL A 1 200 ? -24.921 -1.472 14.070 1.00 77.56 200 VAL A N 1
ATOM 1628 C CA . VAL A 1 200 ? -25.693 -1.119 12.871 1.00 77.56 200 VAL A CA 1
ATOM 1629 C C . VAL A 1 200 ? -26.813 -2.128 12.620 1.00 77.56 200 VAL A C 1
ATOM 1631 O O . VAL A 1 200 ? -26.571 -3.316 12.424 1.00 77.56 200 VAL A O 1
ATOM 1634 N N . THR A 1 201 ? -28.056 -1.648 12.543 1.00 84.50 201 THR A N 1
ATOM 1635 C CA . THR A 1 201 ? -29.219 -2.474 12.188 1.00 84.50 201 THR A CA 1
ATOM 1636 C C . THR A 1 201 ? -29.589 -2.276 10.720 1.00 84.50 201 THR A C 1
ATOM 1638 O O . THR A 1 201 ? -29.740 -1.146 10.252 1.00 84.50 201 THR A O 1
ATOM 1641 N N . LYS A 1 202 ? -29.767 -3.376 9.978 1.00 89.00 202 LYS A N 1
ATOM 1642 C CA . LYS A 1 202 ? -30.274 -3.356 8.598 1.00 89.00 202 LYS A CA 1
ATOM 1643 C C . LYS A 1 202 ? -31.800 -3.440 8.588 1.00 89.00 202 LYS A C 1
ATOM 1645 O O . LYS A 1 202 ? -32.375 -4.235 9.328 1.00 89.00 202 LYS A O 1
ATOM 1650 N N . GLY A 1 203 ? -32.465 -2.638 7.762 1.00 91.94 203 GLY A N 1
ATOM 1651 C CA . GLY A 1 203 ? -33.927 -2.582 7.733 1.00 91.94 203 GLY A CA 1
ATOM 1652 C C . GLY A 1 203 ? -34.507 -1.663 6.663 1.00 91.94 203 GLY A C 1
ATOM 1653 O O . GLY A 1 203 ? -33.809 -1.218 5.750 1.00 91.94 203 GLY A O 1
ATOM 1654 N N . ASN A 1 204 ? -35.810 -1.412 6.759 1.00 91.56 204 ASN A N 1
ATOM 1655 C CA . ASN A 1 204 ? -36.551 -0.522 5.867 1.00 91.56 204 ASN A CA 1
ATOM 1656 C C . ASN A 1 204 ? -37.308 0.539 6.662 1.00 91.56 204 ASN A C 1
ATOM 1658 O O . ASN A 1 204 ? -37.780 0.277 7.765 1.00 91.56 204 ASN A O 1
ATOM 1662 N N . PHE A 1 205 ? -37.465 1.718 6.067 1.00 90.94 205 PHE A N 1
ATOM 1663 C CA . PHE A 1 205 ? -38.415 2.714 6.544 1.00 90.94 205 PHE A CA 1
ATOM 1664 C C . PHE A 1 205 ? -39.776 2.473 5.894 1.00 90.94 205 PHE A C 1
ATOM 1666 O O . PHE A 1 205 ? -39.857 2.282 4.679 1.00 90.94 205 PHE A O 1
ATOM 1673 N N . GLN A 1 206 ? -40.833 2.484 6.698 1.00 90.75 206 GLN A N 1
ATOM 1674 C CA . GLN A 1 206 ? -42.209 2.372 6.225 1.00 90.75 206 GLN A CA 1
ATOM 1675 C C . GLN A 1 206 ? -43.127 3.299 7.012 1.00 90.75 206 GLN A C 1
ATOM 1677 O O . GLN A 1 206 ? -42.839 3.646 8.158 1.00 90.75 206 GLN A O 1
ATOM 1682 N N . TRP A 1 207 ? -44.241 3.682 6.398 1.00 91.94 207 TRP A N 1
ATOM 1683 C CA . TRP A 1 207 ? -45.288 4.409 7.099 1.00 91.94 207 TRP A CA 1
ATOM 1684 C C . TRP A 1 207 ? -45.960 3.521 8.145 1.00 91.94 207 TRP A C 1
ATOM 1686 O O . TRP A 1 207 ? -46.149 2.318 7.934 1.00 91.94 207 TRP A O 1
ATOM 1696 N N . GLU A 1 208 ? -46.338 4.111 9.270 1.00 87.88 208 GLU A N 1
ATOM 1697 C CA . GLU A 1 208 ? -47.080 3.439 10.323 1.00 87.88 208 GLU A CA 1
ATOM 1698 C C . GLU A 1 208 ? -48.402 2.896 9.776 1.00 87.88 208 GLU A C 1
ATOM 1700 O O . GLU A 1 208 ? -49.188 3.605 9.142 1.00 87.88 208 GLU A O 1
ATOM 1705 N N . GLY A 1 209 ? -48.591 1.584 9.948 1.00 87.12 209 GLY A N 1
ATOM 1706 C CA . GLY A 1 209 ? -49.725 0.851 9.387 1.00 87.12 209 GLY A CA 1
ATOM 1707 C C . GLY A 1 209 ? -49.762 0.788 7.854 1.00 87.12 209 GLY A C 1
ATOM 1708 O O . GLY A 1 209 ? -50.784 0.398 7.301 1.00 87.12 209 GLY A O 1
ATOM 1709 N N . GLY A 1 210 ? -48.692 1.182 7.152 1.00 88.50 210 GLY A N 1
ATOM 1710 C CA . GLY A 1 210 ? -48.659 1.249 5.685 1.00 88.50 210 GLY A CA 1
ATOM 1711 C C . GLY A 1 210 ? -49.489 2.392 5.088 1.00 88.50 210 GLY A C 1
ATOM 1712 O O . GLY A 1 210 ? -49.672 2.446 3.872 1.00 88.50 210 GLY A O 1
ATOM 1713 N N . ILE A 1 211 ? -49.990 3.305 5.922 1.00 90.12 211 ILE A N 1
ATOM 1714 C CA . ILE A 1 211 ? -50.834 4.421 5.496 1.00 90.12 211 ILE A CA 1
ATOM 1715 C C . ILE A 1 211 ? -49.929 5.581 5.104 1.00 90.12 211 ILE A C 1
ATOM 1717 O O . ILE A 1 211 ? -49.156 6.072 5.915 1.00 90.12 211 ILE A O 1
ATOM 1721 N N . LYS A 1 212 ? -50.009 6.023 3.852 1.00 88.31 212 LYS A N 1
ATOM 1722 C CA . LYS A 1 212 ? -49.168 7.110 3.347 1.00 88.31 212 LYS A CA 1
ATOM 1723 C C . LYS A 1 212 ? -49.346 8.388 4.186 1.00 88.31 212 LYS A C 1
ATOM 1725 O O . LYS A 1 212 ? -50.462 8.706 4.585 1.00 88.31 212 LYS A O 1
ATOM 1730 N N . ASP A 1 213 ? -48.245 9.106 4.404 1.00 85.50 213 ASP A N 1
ATOM 1731 C CA . ASP A 1 213 ? -48.180 10.389 5.117 1.00 85.50 213 ASP A CA 1
ATOM 1732 C C . ASP A 1 213 ? -48.456 10.307 6.642 1.00 85.50 213 ASP A C 1
ATOM 1734 O O . ASP A 1 213 ? -48.750 11.321 7.276 1.00 85.50 213 ASP A O 1
ATOM 1738 N N . THR A 1 214 ? -48.327 9.119 7.259 1.00 88.00 214 THR A N 1
ATOM 1739 C CA . THR A 1 214 ? -48.341 8.938 8.731 1.00 88.00 214 THR A CA 1
ATOM 1740 C C . THR A 1 214 ? -46.944 9.068 9.361 1.00 88.00 214 THR A C 1
ATOM 1742 O O . THR A 1 214 ? -46.055 9.702 8.804 1.00 88.00 214 THR A O 1
ATOM 1745 N N . SER A 1 215 ? -46.701 8.526 10.559 1.00 85.25 215 SER A N 1
ATOM 1746 C CA . SER A 1 215 ? -45.346 8.497 11.116 1.00 85.25 215 SER A CA 1
ATOM 1747 C C . SER A 1 215 ? -44.469 7.495 10.344 1.00 85.25 215 SER A C 1
ATOM 1749 O O . SER A 1 215 ? -44.930 6.430 9.937 1.00 85.25 215 SER A O 1
ATOM 1751 N N . VAL A 1 216 ? -43.200 7.832 10.094 1.00 87.75 216 VAL A N 1
ATOM 1752 C CA . VAL A 1 216 ? -42.245 6.903 9.466 1.00 87.75 216 VAL A CA 1
ATOM 1753 C C . VAL A 1 216 ? -41.558 6.094 10.561 1.00 87.75 216 VAL A C 1
ATOM 1755 O O . VAL A 1 216 ? -40.986 6.661 11.490 1.00 87.75 216 VAL A O 1
ATOM 1758 N N . MET A 1 217 ? -41.573 4.769 10.435 1.00 87.38 217 MET A N 1
ATOM 1759 C CA . MET A 1 217 ? -40.925 3.851 11.370 1.00 87.38 217 MET A CA 1
ATOM 1760 C C . MET A 1 217 ? -39.853 3.021 10.669 1.00 87.38 217 MET A C 1
ATOM 1762 O O . MET A 1 217 ? -40.025 2.591 9.527 1.00 87.38 217 MET A O 1
ATOM 1766 N N . PHE A 1 218 ? -38.750 2.769 11.373 1.00 88.81 218 PHE A N 1
ATOM 1767 C CA . PHE A 1 218 ? -37.717 1.841 10.929 1.00 88.81 218 PHE A CA 1
ATOM 1768 C C . PHE A 1 218 ? -38.041 0.424 11.406 1.00 88.81 218 PHE A C 1
ATOM 1770 O O . PHE A 1 218 ? -38.263 0.204 12.596 1.00 88.81 218 PHE A O 1
ATOM 1777 N N . VAL A 1 219 ? -38.047 -0.537 10.484 1.00 89.06 219 VAL A N 1
ATOM 1778 C CA . VAL A 1 219 ? -38.296 -1.952 10.773 1.00 89.06 219 VAL A CA 1
ATOM 1779 C C . VAL A 1 219 ? -37.059 -2.773 10.407 1.00 89.06 219 VAL A C 1
ATOM 1781 O O . VAL A 1 219 ? -36.690 -2.806 9.225 1.00 89.06 219 VAL A O 1
ATOM 1784 N N . PRO A 1 220 ? -36.421 -3.446 11.386 1.00 88.38 220 PRO A N 1
ATOM 1785 C CA . PRO A 1 220 ? -35.293 -4.333 11.131 1.00 88.38 220 PRO A CA 1
ATOM 1786 C C . PRO A 1 220 ? -35.664 -5.451 10.153 1.00 88.38 220 PRO A C 1
ATOM 1788 O O . PRO A 1 220 ? -36.707 -6.091 10.276 1.00 88.38 220 PRO A O 1
ATOM 1791 N N . SER A 1 221 ? -34.810 -5.688 9.163 1.00 88.31 221 SER A N 1
ATOM 1792 C CA . SER A 1 221 ? -34.975 -6.751 8.175 1.00 88.31 221 SER A CA 1
ATOM 1793 C C . SER A 1 221 ? -33.642 -7.069 7.507 1.00 88.31 221 SER A C 1
ATOM 1795 O O . SER A 1 221 ? -32.951 -6.177 7.013 1.00 88.31 221 SER A O 1
ATOM 1797 N N . ASN A 1 222 ? -33.319 -8.358 7.390 1.00 84.75 222 ASN A N 1
ATOM 1798 C CA . ASN A 1 222 ? -32.110 -8.819 6.697 1.00 84.75 222 ASN A CA 1
ATOM 1799 C C . ASN A 1 222 ? -32.132 -8.495 5.189 1.00 84.75 222 ASN A C 1
ATOM 1801 O O . ASN A 1 222 ? -31.077 -8.337 4.567 1.00 84.75 222 ASN A O 1
ATOM 1805 N N . GLN A 1 223 ? -33.330 -8.333 4.613 1.00 89.06 223 GLN A N 1
ATOM 1806 C CA . GLN A 1 223 ? -33.547 -7.864 3.237 1.00 89.06 223 GLN A CA 1
ATOM 1807 C C . GLN A 1 223 ? -33.793 -6.346 3.157 1.00 89.06 223 GLN A C 1
ATOM 1809 O O . GLN A 1 223 ? -34.228 -5.828 2.130 1.00 89.06 223 GLN A O 1
ATOM 1814 N N . GLY A 1 224 ? -33.526 -5.621 4.246 1.00 85.75 224 GLY A N 1
ATOM 1815 C CA . GLY A 1 224 ? -33.642 -4.172 4.314 1.00 85.75 224 GLY A CA 1
ATOM 1816 C C . GLY A 1 224 ? -32.709 -3.445 3.348 1.00 85.75 224 GLY A C 1
ATOM 1817 O O . GLY A 1 224 ? -31.639 -3.938 2.996 1.00 85.75 224 GLY A O 1
ATOM 1818 N N . ARG A 1 225 ? -33.103 -2.251 2.914 1.00 88.19 225 ARG A N 1
ATOM 1819 C CA . ARG A 1 225 ? -32.294 -1.403 2.027 1.00 88.19 225 ARG A CA 1
ATOM 1820 C C . ARG A 1 225 ? -31.366 -0.458 2.783 1.00 88.19 225 ARG A C 1
ATOM 1822 O O . ARG A 1 225 ? -30.389 0.003 2.204 1.00 88.19 225 ARG A O 1
ATOM 1829 N N . PHE A 1 226 ? -31.671 -0.162 4.043 1.00 88.38 226 PHE A N 1
ATOM 1830 C CA . PHE A 1 226 ? -30.990 0.864 4.825 1.00 88.38 226 PHE A CA 1
ATOM 1831 C C . PHE A 1 226 ? -30.216 0.249 5.985 1.00 88.38 226 PHE A C 1
ATOM 1833 O O . PHE A 1 226 ? -30.656 -0.731 6.587 1.00 88.38 226 PHE A O 1
ATOM 1840 N N . TYR A 1 227 ? -29.083 0.866 6.305 1.00 85.19 227 TYR A N 1
ATOM 1841 C CA . TYR A 1 227 ? -28.289 0.596 7.495 1.00 85.19 227 TYR A CA 1
ATOM 1842 C C . TYR A 1 227 ? -28.414 1.799 8.423 1.00 85.19 227 TYR A C 1
ATOM 1844 O O . TYR A 1 227 ? -28.173 2.928 7.998 1.00 85.19 227 TYR A O 1
ATOM 1852 N N . VAL A 1 228 ? -28.827 1.561 9.663 1.00 85.31 228 VAL A N 1
ATOM 1853 C CA . VAL A 1 228 ? -29.079 2.608 10.654 1.00 85.31 228 VAL A CA 1
ATOM 1854 C C . VAL A 1 228 ? -28.300 2.272 11.918 1.00 85.31 228 VAL A C 1
ATOM 1856 O O . VAL A 1 228 ? -28.473 1.194 12.481 1.00 85.31 228 VAL A O 1
ATOM 1859 N N . SER A 1 229 ? -27.436 3.188 12.351 1.00 81.19 229 SER A N 1
ATOM 1860 C CA . SER A 1 229 ? -26.701 3.106 13.622 1.00 81.19 229 SER A CA 1
ATOM 1861 C C . SER A 1 229 ? -27.381 3.890 14.747 1.00 81.19 229 SER A C 1
ATOM 1863 O O . SER A 1 229 ? -27.129 3.638 15.920 1.00 81.19 229 SER A O 1
ATOM 1865 N N . TRP A 1 230 ? -28.254 4.841 14.402 1.00 82.25 230 TRP A N 1
ATOM 1866 C CA . TRP A 1 230 ? -28.958 5.687 15.358 1.00 82.25 230 TRP A CA 1
ATOM 1867 C C . TRP A 1 230 ? -30.214 6.305 14.732 1.00 82.25 230 TRP A C 1
ATOM 1869 O O . TRP A 1 230 ? -30.220 6.660 13.553 1.00 82.25 230 TRP A O 1
ATOM 1879 N N . VAL A 1 231 ? -31.272 6.463 15.530 1.00 77.94 231 VAL A N 1
ATOM 1880 C CA . VAL A 1 231 ? -32.461 7.259 15.192 1.00 77.94 231 VAL A CA 1
ATOM 1881 C C . VAL A 1 231 ? -32.739 8.255 16.317 1.00 77.94 231 VAL A C 1
ATOM 1883 O O . VAL A 1 231 ? -32.642 7.877 17.487 1.00 77.94 231 VAL A O 1
ATOM 1886 N N . PRO A 1 232 ? -33.118 9.506 15.996 1.00 78.00 232 PRO A N 1
ATOM 1887 C CA . PRO A 1 232 ? -33.454 10.494 17.010 1.00 78.00 232 PRO A CA 1
ATOM 1888 C C . PRO A 1 232 ? -34.634 10.038 17.865 1.00 78.00 232 PRO A C 1
ATOM 1890 O O . PRO A 1 232 ? -35.533 9.336 17.392 1.00 78.00 232 PRO A O 1
ATOM 1893 N N . ASN A 1 233 ? -34.671 10.483 19.121 1.00 81.38 233 ASN A N 1
ATOM 1894 C CA . ASN A 1 233 ? -35.794 10.203 20.013 1.00 81.38 233 ASN A CA 1
ATOM 1895 C C . ASN A 1 233 ? -37.096 10.778 19.434 1.00 81.38 233 ASN A C 1
ATOM 1897 O O . ASN A 1 233 ? -37.076 11.819 18.775 1.00 81.38 233 ASN A O 1
ATOM 1901 N N . LYS A 1 234 ? -38.250 10.156 19.730 1.00 80.19 234 LYS A N 1
ATOM 1902 C CA . LYS A 1 234 ? -39.569 10.576 19.198 1.00 80.19 234 LYS A CA 1
ATOM 1903 C C . LYS A 1 234 ? -39.851 12.076 19.353 1.00 80.19 234 LYS A C 1
ATOM 1905 O O . LYS A 1 234 ? -40.470 12.678 18.487 1.00 80.19 234 LYS A O 1
ATOM 1910 N N . ASN A 1 235 ? -39.359 12.689 20.428 1.00 83.69 235 ASN A N 1
ATOM 1911 C CA . ASN A 1 235 ? -39.569 14.110 20.714 1.00 83.69 235 ASN A CA 1
ATOM 1912 C C . ASN A 1 235 ? -38.736 15.055 19.828 1.00 83.69 235 ASN A C 1
ATOM 1914 O O . ASN A 1 235 ? -39.021 16.248 19.797 1.00 83.69 235 ASN A O 1
ATOM 1918 N N . GLN A 1 236 ? -37.711 14.542 19.144 1.00 80.88 236 GLN A N 1
ATOM 1919 C CA . GLN A 1 236 ? -36.809 15.295 18.265 1.00 80.88 236 GLN A CA 1
ATOM 1920 C C . GLN A 1 236 ? -37.149 15.101 16.780 1.00 80.88 236 GLN A C 1
ATOM 1922 O O . GLN A 1 236 ? -36.895 15.989 15.966 1.00 80.88 236 GLN A O 1
ATOM 1927 N N . GLN A 1 237 ? -37.752 13.961 16.429 1.00 82.56 237 GLN A N 1
ATOM 1928 C CA . GLN A 1 237 ? -38.170 13.647 15.062 1.00 82.56 237 GLN A CA 1
ATOM 1929 C C . GLN A 1 237 ? -39.117 14.733 14.518 1.00 82.56 237 GLN A C 1
ATOM 1931 O O . GLN A 1 237 ? -40.101 15.088 15.166 1.00 82.56 237 GLN A O 1
ATOM 1936 N N . ASN A 1 238 ? -38.813 15.270 13.331 1.00 76.75 238 ASN A N 1
ATOM 1937 C CA . ASN A 1 238 ? -39.580 16.318 12.632 1.00 76.75 238 ASN A CA 1
ATOM 1938 C C . ASN A 1 238 ? -39.747 17.653 13.387 1.00 76.75 238 ASN A C 1
ATOM 1940 O O . ASN A 1 238 ? -40.607 18.455 13.028 1.00 76.75 238 ASN A O 1
ATOM 1944 N N . ARG A 1 239 ? -38.950 17.904 14.433 1.00 76.50 239 ARG A N 1
ATOM 1945 C CA . ARG A 1 239 ? -38.997 19.155 15.217 1.00 76.50 239 ARG A CA 1
ATOM 1946 C C . ARG A 1 239 ? -37.677 19.913 15.248 1.00 76.50 239 ARG A C 1
ATOM 1948 O O . ARG A 1 239 ? -37.674 21.103 15.541 1.00 76.50 239 ARG A O 1
ATOM 1955 N N . VAL A 1 240 ? -36.575 19.231 14.957 1.00 71.62 240 VAL A N 1
ATOM 1956 C CA . VAL A 1 240 ? -35.231 19.806 14.929 1.00 71.62 240 VAL A CA 1
ATOM 1957 C C . VAL A 1 240 ? -34.609 19.468 13.580 1.00 71.62 240 VAL A C 1
ATOM 1959 O O . VAL A 1 240 ? -34.562 18.299 13.202 1.00 71.62 240 VAL A O 1
ATOM 1962 N N . LEU A 1 241 ? -34.168 20.493 12.851 1.00 60.59 241 LEU A N 1
ATOM 1963 C CA . LEU A 1 241 ? -33.247 20.326 11.729 1.00 60.59 241 LEU A CA 1
ATOM 1964 C C . LEU A 1 241 ? -31.848 20.187 12.332 1.00 60.59 241 LEU A C 1
ATOM 1966 O O . LEU A 1 241 ? -31.420 21.075 13.070 1.00 60.59 241 LEU A O 1
ATOM 1970 N N . ILE A 1 242 ? -31.209 19.047 12.082 1.00 56.56 242 ILE A N 1
ATOM 1971 C CA . ILE A 1 242 ? -29.845 18.731 12.524 1.00 56.56 242 ILE A CA 1
ATOM 1972 C C . ILE A 1 242 ? -28.909 18.951 11.343 1.00 56.56 242 ILE A C 1
ATOM 1974 O O . ILE A 1 242 ? -29.282 18.498 10.235 1.00 56.56 242 ILE A O 1
#

Mean predicted aligned error: 9.94 Å

pLDDT: mean 87.54, std 9.62, range [46.03, 97.31]

Foldseek 3Di:
DDDDDDDDQDLCVPAPAADAEAEAEQLQQDAPPGHNQSNLVRVVVSQDDVLDRRHDYHHDHQHDACNRRNVVVVVLLVQQDQVDADPSSARNSNHHHDDDALQQPPPPQQFCVRGGFAAQDPDWTAHVVRHTDRGHPPVVLVVVLVVCVVPLQVNLVSLSVGPRDPCSRHQHGQVPDPDRSSVVVVVVVVVVVVVVDPLKFAFEWAADVNDPPHDIDTDGDPPHPDIDNDDDDPVCPPPDDD

Organism: NCBI:txid412755